Protein AF-A0A7V9RDU9-F1 (afdb_monomer_lite)

pLDDT: mean 76.84, std 18.27, range [33.88, 98.56]

Foldseek 3Di:
DAWKKAKDAPVQLVVCVVVQWHDDPCCVVVQWGWIAGPVPVLLVCVPPVAQPPRMKMFTFQCVPDPFDWDFDDDPRGTTIIGRDIGRSVRRPDMDTDWHWYDDDPCLQVLQCVVDVQFPGWQWTFTDDPNWRFAIATFGAGVVDFFKGWGFRDRPDDDDRTDTDIDGGPHFPADPVRHGPNSVNVVVVVVVVVVD

Structure (mmCIF, N/CA/C/O backbone):
data_AF-A0A7V9RDU9-F1
#
_entry.id   AF-A0A7V9RDU9-F1
#
loop_
_atom_site.group_PDB
_atom_site.id
_atom_site.type_symbol
_atom_site.label_atom_id
_atom_site.label_alt_id
_atom_site.label_comp_id
_atom_site.label_asym_id
_atom_site.label_entity_id
_atom_site.label_seq_id
_atom_site.pdbx_PDB_ins_code
_atom_site.Cartn_x
_atom_site.Cartn_y
_atom_site.Cartn_z
_atom_site.occupancy
_atom_site.B_iso_or_equiv
_atom_site.auth_seq_id
_atom_site.auth_comp_id
_atom_site.auth_asym_id
_atom_site.auth_atom_id
_atom_site.pdbx_PDB_model_num
ATOM 1 N N . MET A 1 1 ? -10.108 12.274 11.852 1.00 80.12 1 MET A N 1
ATOM 2 C CA . MET A 1 1 ? -8.756 11.661 11.831 1.00 80.12 1 MET A CA 1
ATOM 3 C C . MET A 1 1 ? -8.409 11.344 10.377 1.00 80.12 1 MET A C 1
ATOM 5 O O . MET A 1 1 ? -9.339 11.233 9.586 1.00 80.12 1 MET A O 1
ATOM 9 N N . LYS A 1 2 ? -7.131 11.296 9.973 1.00 94.06 2 LYS A N 1
ATOM 10 C CA . LYS A 1 2 ? -6.791 10.944 8.579 1.00 94.06 2 LYS A CA 1
ATOM 11 C C . LYS A 1 2 ? -7.124 9.461 8.313 1.00 94.06 2 LYS A C 1
ATOM 13 O O . LYS A 1 2 ? -6.986 8.673 9.248 1.00 94.06 2 LYS A O 1
ATOM 18 N N . PRO A 1 3 ? -7.552 9.076 7.095 1.00 97.25 3 PRO A N 1
ATOM 19 C CA . PRO A 1 3 ? -7.731 7.672 6.740 1.00 97.25 3 PRO A CA 1
ATOM 20 C C . PRO A 1 3 ? -6.434 6.870 6.857 1.00 97.25 3 PRO A C 1
ATOM 22 O O . PRO A 1 3 ? -5.348 7.413 6.650 1.00 97.25 3 PRO A O 1
ATOM 25 N N . LEU A 1 4 ? -6.579 5.580 7.140 1.00 98.31 4 LEU A N 1
ATOM 26 C CA . LEU A 1 4 ? -5.496 4.599 7.155 1.00 98.31 4 LEU A CA 1
ATOM 27 C C . LEU A 1 4 ? -5.692 3.579 6.035 1.00 98.31 4 LEU A C 1
ATOM 29 O O . LEU A 1 4 ? -6.763 3.503 5.432 1.00 98.31 4 LEU A O 1
ATOM 33 N N . PHE A 1 5 ? -4.659 2.796 5.758 1.00 98.25 5 PHE A N 1
ATOM 34 C CA . PHE A 1 5 ? -4.631 1.869 4.638 1.00 98.25 5 PHE A CA 1
ATOM 35 C C . PHE A 1 5 ? -4.208 0.477 5.076 1.00 98.25 5 PHE A C 1
ATOM 37 O O . PHE A 1 5 ? -3.344 0.329 5.934 1.00 98.25 5 PHE A O 1
ATOM 44 N N . HIS A 1 6 ? -4.798 -0.543 4.463 1.00 98.12 6 HIS A N 1
ATOM 45 C CA . HIS A 1 6 ? -4.363 -1.930 4.600 1.00 98.12 6 HIS A CA 1
ATOM 46 C C . HIS A 1 6 ? -4.346 -2.598 3.228 1.00 98.12 6 HIS A C 1
ATOM 48 O O . HIS A 1 6 ? -5.239 -2.359 2.416 1.00 98.12 6 HIS A O 1
ATOM 54 N N . ILE A 1 7 ? -3.347 -3.439 2.978 1.00 96.75 7 ILE A N 1
ATOM 55 C CA . ILE A 1 7 ? -3.223 -4.206 1.737 1.00 96.75 7 ILE A CA 1
ATOM 56 C C . ILE A 1 7 ? -3.511 -5.665 2.053 1.00 96.75 7 ILE A C 1
ATOM 58 O O . ILE A 1 7 ? -2.920 -6.240 2.965 1.00 96.75 7 ILE A O 1
ATOM 62 N N . THR A 1 8 ? -4.418 -6.268 1.294 1.00 96.88 8 THR A N 1
ATOM 63 C CA . THR A 1 8 ? -4.748 -7.689 1.421 1.00 96.88 8 THR A CA 1
ATOM 64 C C . THR A 1 8 ? -5.127 -8.278 0.070 1.00 96.88 8 THR A C 1
ATOM 66 O O . THR A 1 8 ? -5.226 -7.564 -0.923 1.00 96.88 8 THR A O 1
ATOM 69 N N . THR A 1 9 ? -5.344 -9.588 0.012 1.00 95.00 9 THR A N 1
ATOM 70 C CA . THR A 1 9 ? -5.868 -10.224 -1.201 1.00 95.00 9 THR A CA 1
ATOM 71 C C . THR A 1 9 ? -7.361 -9.950 -1.341 1.00 95.00 9 THR A C 1
ATOM 73 O O . THR A 1 9 ? -8.105 -9.921 -0.354 1.00 95.00 9 THR A O 1
ATOM 76 N N . ARG A 1 10 ? -7.839 -9.828 -2.581 1.00 94.38 10 ARG A N 1
ATOM 77 C CA . ARG A 1 10 ? -9.268 -9.683 -2.874 1.00 94.38 10 ARG A CA 1
ATOM 78 C C . ARG A 1 10 ? -10.089 -10.834 -2.302 1.00 94.38 10 ARG A C 1
ATOM 80 O O . ARG A 1 10 ? -11.192 -10.615 -1.808 1.00 94.38 10 ARG A O 1
ATOM 87 N N . ILE A 1 11 ? -9.545 -12.050 -2.334 1.00 94.56 11 ILE A N 1
ATOM 88 C CA . ILE A 1 11 ? -10.196 -13.235 -1.768 1.00 94.56 11 ILE A CA 1
ATOM 89 C C . ILE A 1 11 ? -10.377 -13.077 -0.255 1.00 94.56 11 ILE A C 1
ATOM 91 O O . ILE A 1 11 ? -11.495 -13.238 0.231 1.00 94.56 11 ILE A O 1
ATOM 95 N N . ALA A 1 12 ? -9.318 -12.724 0.481 1.00 95.88 12 ALA A N 1
ATOM 96 C CA . ALA A 1 12 ? -9.399 -12.550 1.931 1.00 95.88 12 ALA A CA 1
ATOM 97 C C . ALA A 1 12 ? -10.402 -11.452 2.318 1.00 95.88 12 ALA A C 1
ATOM 99 O O . ALA A 1 12 ? -11.231 -11.663 3.204 1.00 95.88 12 ALA A O 1
ATOM 100 N N . TRP A 1 13 ? -10.394 -10.325 1.599 1.00 97.25 13 TRP A N 1
ATOM 101 C CA . TRP A 1 13 ? -11.367 -9.254 1.811 1.00 97.25 13 TRP A CA 1
ATOM 102 C C . TRP A 1 13 ? -12.811 -9.698 1.531 1.00 97.25 13 TRP A C 1
ATOM 104 O O . TRP A 1 13 ? -13.713 -9.469 2.337 1.00 97.25 13 TRP A O 1
ATOM 114 N N . ASN A 1 14 ? -13.051 -10.389 0.418 1.00 95.75 14 ASN A N 1
ATOM 115 C CA . ASN A 1 14 ? -14.393 -10.857 0.074 1.00 95.75 14 ASN A CA 1
ATOM 116 C C . ASN A 1 14 ? -14.936 -11.851 1.115 1.00 95.75 14 ASN A C 1
ATOM 118 O O . ASN A 1 14 ? -16.119 -11.798 1.450 1.00 95.75 14 ASN A O 1
ATOM 122 N N . LEU A 1 15 ? -14.081 -12.725 1.656 1.00 95.06 15 LEU A N 1
ATOM 123 C CA . LEU A 1 15 ? -14.462 -13.670 2.709 1.00 95.06 15 LEU A CA 1
ATOM 124 C C . LEU A 1 15 ? -14.831 -12.963 4.023 1.00 95.06 15 LEU A C 1
ATOM 126 O O . LEU A 1 15 ? -15.759 -13.405 4.702 1.00 95.06 15 LEU A O 1
ATOM 130 N N . SER A 1 16 ? -14.180 -11.842 4.359 1.00 95.62 16 SER A N 1
ATOM 131 C CA . SER A 1 16 ? -14.516 -11.079 5.570 1.00 95.62 16 SER A CA 1
ATOM 132 C C . SER A 1 16 ? -15.884 -10.400 5.530 1.00 95.62 16 SER A C 1
ATOM 134 O O . SER A 1 16 ? -16.479 -10.178 6.584 1.00 95.62 16 SER A O 1
ATOM 136 N N . GLN A 1 17 ? -16.443 -10.139 4.342 1.00 94.62 1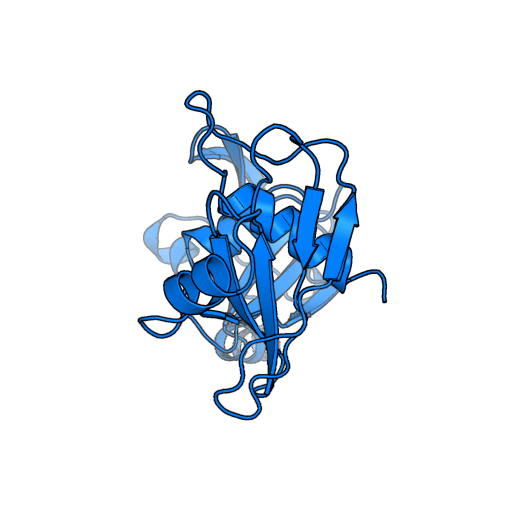7 GLN A N 1
ATOM 137 C CA . GLN A 1 17 ? -17.732 -9.446 4.206 1.00 94.62 17 GLN A CA 1
ATOM 138 C C . GLN A 1 17 ? -18.879 -10.185 4.908 1.00 94.62 17 GLN A C 1
ATOM 140 O O . GLN A 1 17 ? -19.746 -9.556 5.514 1.00 94.62 17 GLN A O 1
ATOM 145 N N . ALA A 1 18 ? -18.882 -11.520 4.861 1.00 92.38 18 ALA A N 1
ATOM 146 C CA . ALA A 1 18 ? -19.912 -12.324 5.518 1.00 92.38 18 ALA A CA 1
ATOM 147 C C . ALA A 1 18 ? -19.802 -12.270 7.052 1.00 92.38 18 ALA A C 1
ATOM 149 O O . ALA A 1 18 ? -20.821 -12.247 7.741 1.00 92.38 18 ALA A O 1
ATOM 150 N N . ALA A 1 19 ? -18.574 -12.217 7.576 1.00 93.38 19 ALA A N 1
ATOM 151 C CA . ALA A 1 19 ? -18.290 -12.138 9.007 1.00 93.38 19 ALA A CA 1
ATOM 152 C C . ALA A 1 19 ? -18.401 -10.711 9.572 1.00 93.38 19 ALA A C 1
ATOM 154 O O . ALA A 1 19 ? -18.438 -10.546 10.786 1.00 93.38 19 ALA A O 1
ATOM 155 N N . ARG A 1 20 ? -18.460 -9.691 8.701 1.00 96.50 20 ARG A N 1
ATOM 156 C CA . ARG A 1 20 ? -18.396 -8.252 9.028 1.00 96.50 20 ARG A CA 1
ATOM 157 C C . ARG A 1 20 ? -17.111 -7.805 9.731 1.00 96.50 20 ARG A C 1
ATOM 159 O O . ARG A 1 20 ? -17.001 -6.659 10.159 1.00 96.50 20 ARG A O 1
ATOM 166 N N . GLU A 1 21 ? -16.126 -8.687 9.791 1.00 95.94 21 GLU A N 1
ATOM 167 C CA . GLU A 1 21 ? -14.818 -8.448 10.377 1.00 95.94 21 GLU A CA 1
ATOM 168 C C . GLU A 1 21 ? -13.750 -9.079 9.490 1.00 95.94 21 GLU A C 1
ATOM 170 O O . GLU A 1 21 ? -13.840 -10.249 9.108 1.00 95.94 21 GLU A O 1
ATOM 175 N N . TYR A 1 22 ? -12.717 -8.303 9.187 1.00 98.12 22 TYR A N 1
ATOM 176 C CA . TYR A 1 22 ? -11.506 -8.769 8.539 1.00 98.12 22 TYR A CA 1
ATOM 177 C C . TYR A 1 22 ? -10.425 -9.068 9.580 1.00 98.12 22 TYR A C 1
ATOM 179 O O . TYR A 1 22 ? -10.162 -8.274 10.486 1.00 98.12 22 TYR A O 1
ATOM 187 N N . ARG A 1 23 ? -9.776 -10.224 9.427 1.00 97.38 23 ARG A N 1
ATOM 188 C CA . ARG A 1 23 ? -8.668 -10.679 10.271 1.00 97.38 23 ARG A CA 1
ATOM 189 C C . ARG A 1 23 ? -7.465 -10.969 9.387 1.00 97.38 23 ARG A C 1
ATOM 191 O O . ARG A 1 23 ? -7.485 -11.924 8.613 1.00 97.38 23 ARG A O 1
ATOM 198 N N . ALA A 1 24 ? -6.438 -10.127 9.485 1.00 96.50 24 ALA A N 1
ATOM 199 C CA . ALA A 1 24 ? -5.16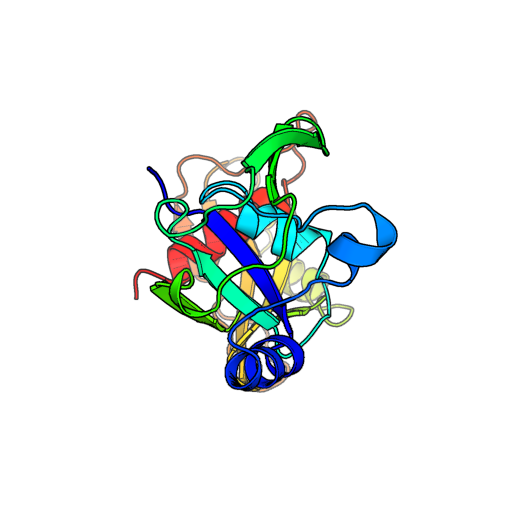6 -10.395 8.825 1.00 96.50 24 ALA A CA 1
ATOM 200 C C . ALA A 1 24 ? -4.424 -11.526 9.556 1.00 96.50 24 ALA A C 1
ATOM 202 O O . ALA A 1 24 ? -4.536 -11.606 10.780 1.00 96.50 24 ALA A O 1
ATOM 203 N N . PRO A 1 25 ? -3.593 -12.328 8.865 1.00 96.06 25 PRO A N 1
ATOM 204 C CA . PRO A 1 25 ? -2.743 -13.326 9.519 1.00 96.06 25 PRO A CA 1
ATOM 205 C C . PRO A 1 25 ? -1.870 -12.753 10.647 1.00 96.06 25 PRO A C 1
ATOM 207 O O . PRO A 1 25 ? -1.674 -13.415 11.662 1.00 96.06 25 PRO A O 1
ATOM 210 N N . SER A 1 26 ? -1.410 -11.500 10.508 1.00 96.56 26 SER A N 1
ATOM 211 C CA . SER A 1 26 ? -0.602 -10.819 11.528 1.00 96.56 26 SER A CA 1
ATOM 212 C C . SER A 1 26 ? -1.346 -10.606 12.849 1.00 96.56 26 SER A C 1
ATOM 214 O O . SER A 1 26 ? -0.718 -10.536 13.900 1.00 96.56 26 SER A O 1
ATOM 216 N N . LEU A 1 27 ? -2.684 -10.563 12.836 1.00 97.31 27 LEU A N 1
ATOM 217 C CA . LEU A 1 27 ? -3.458 -10.451 14.070 1.00 97.31 27 LEU A CA 1
ATOM 218 C C . LEU A 1 27 ? -3.259 -11.682 14.963 1.00 97.31 27 LEU A C 1
ATOM 220 O O . LEU A 1 27 ? -3.162 -11.536 16.177 1.00 97.31 27 LEU A O 1
ATOM 224 N N . ASP A 1 28 ? -3.152 -12.870 14.365 1.00 95.56 28 ASP A N 1
ATOM 225 C CA . ASP A 1 28 ? -2.935 -14.115 15.104 1.00 95.56 28 ASP A CA 1
ATOM 226 C C . ASP A 1 28 ? -1.447 -14.347 15.414 1.00 95.56 28 ASP A C 1
ATOM 228 O O . ASP A 1 28 ? -1.119 -14.869 16.479 1.00 95.56 28 ASP A O 1
ATOM 232 N N . SER A 1 29 ? -0.534 -13.971 14.507 1.00 97.56 29 SER A N 1
ATOM 233 C CA . SER A 1 29 ? 0.906 -14.221 14.688 1.00 97.56 29 SER A CA 1
ATOM 234 C C . SER A 1 29 ? 1.643 -13.155 15.499 1.00 97.56 29 SER A C 1
ATOM 236 O O . SER A 1 29 ? 2.617 -13.479 16.175 1.00 97.56 29 SER A O 1
ATOM 238 N N . GLU A 1 30 ? 1.211 -11.897 15.425 1.00 97.38 30 GLU A N 1
ATOM 239 C CA . GLU A 1 30 ? 1.895 -10.733 16.015 1.00 97.38 30 GLU A CA 1
ATOM 240 C C . GLU A 1 30 ? 1.002 -9.965 17.001 1.00 97.38 30 GLU A C 1
ATOM 242 O O . GLU A 1 30 ? 1.503 -9.215 17.836 1.00 97.38 30 GLU A O 1
ATOM 247 N N . GLY A 1 31 ? -0.316 -10.184 16.954 1.00 97.81 31 GLY A N 1
ATOM 248 C CA . GLY A 1 31 ? -1.288 -9.541 17.841 1.00 97.81 31 GLY A CA 1
ATOM 249 C C . GLY A 1 31 ? -1.911 -8.261 17.281 1.00 97.81 31 GLY A C 1
ATOM 250 O O . GLY A 1 31 ? -2.737 -7.651 17.961 1.00 97.81 31 GLY A O 1
ATOM 251 N N . PHE A 1 32 ? -1.560 -7.855 16.056 1.00 98.19 32 PHE A N 1
ATOM 252 C CA . PHE A 1 32 ? -2.095 -6.652 15.415 1.00 98.19 32 PHE A CA 1
ATOM 253 C C . PHE A 1 32 ? -2.151 -6.756 13.883 1.00 98.19 32 PHE A C 1
ATOM 255 O O . PHE A 1 32 ? -1.457 -7.548 13.243 1.00 98.19 32 PHE A O 1
ATOM 262 N N . ILE A 1 33 ? -2.994 -5.930 13.265 1.00 98.31 33 ILE A N 1
ATOM 263 C CA . ILE A 1 33 ? -3.049 -5.730 11.815 1.00 98.31 33 ILE A CA 1
ATOM 264 C C . ILE A 1 33 ? -2.156 -4.542 11.453 1.00 98.31 33 ILE A C 1
ATOM 266 O O . ILE A 1 33 ? -2.351 -3.439 11.966 1.00 98.31 33 ILE A O 1
ATOM 270 N N . HIS A 1 34 ? -1.212 -4.759 10.537 1.00 98.00 34 HIS A N 1
ATOM 271 C CA . HIS A 1 34 ? -0.400 -3.685 9.969 1.00 98.00 34 HIS A CA 1
ATOM 272 C C . HIS A 1 34 ? -1.265 -2.748 9.128 1.00 98.00 34 HIS A C 1
ATOM 274 O O . HIS A 1 34 ? -1.877 -3.177 8.144 1.00 98.00 34 HIS A O 1
ATOM 280 N N . LEU A 1 35 ? -1.292 -1.474 9.495 1.00 98.00 35 LEU A N 1
ATOM 281 C CA . LEU A 1 35 ? -1.864 -0.408 8.691 1.00 98.00 35 LEU A CA 1
ATOM 282 C C . LEU A 1 35 ? -0.740 0.494 8.167 1.00 98.00 35 LEU A C 1
ATOM 284 O O . LEU A 1 35 ? 0.421 0.401 8.558 1.00 98.00 35 LEU A O 1
ATOM 288 N N . SER A 1 36 ? -1.099 1.388 7.261 1.00 97.06 36 SER A N 1
ATOM 289 C CA . SER A 1 36 ? -0.208 2.397 6.700 1.00 97.06 36 SER A CA 1
ATOM 290 C C . SER A 1 36 ? -0.934 3.736 6.633 1.00 97.06 36 SER A C 1
ATOM 292 O O . SER A 1 36 ? -2.158 3.780 6.487 1.00 97.06 36 SER A O 1
ATOM 294 N N . THR A 1 37 ? -0.204 4.843 6.715 1.00 95.75 37 THR A N 1
ATOM 295 C CA . THR A 1 37 ? -0.738 6.158 6.338 1.00 95.75 37 THR A CA 1
ATOM 296 C C . THR A 1 37 ? -0.825 6.310 4.813 1.00 95.75 37 THR A C 1
ATOM 298 O O . THR A 1 37 ? -0.418 5.426 4.051 1.00 95.75 37 THR A O 1
ATOM 301 N N . GLU A 1 38 ? -1.367 7.443 4.352 1.00 89.00 38 GLU A N 1
ATOM 302 C CA . GLU A 1 38 ? -1.416 7.804 2.925 1.00 89.00 38 GLU A CA 1
ATOM 303 C C . GLU A 1 38 ? -0.018 7.820 2.292 1.00 89.00 38 GLU A C 1
ATOM 305 O O . GLU A 1 38 ? 0.169 7.375 1.162 1.00 89.00 38 GLU A O 1
ATOM 310 N N . GLU A 1 39 ? 0.964 8.312 3.040 1.00 84.62 39 GLU A N 1
ATOM 311 C CA . GLU A 1 39 ? 2.349 8.453 2.608 1.00 84.62 39 GLU A CA 1
ATOM 312 C C . GLU A 1 39 ? 3.092 7.101 2.600 1.00 84.62 39 GLU A C 1
ATOM 314 O O . GLU A 1 39 ? 4.042 6.921 1.844 1.00 84.62 39 GLU A O 1
ATOM 319 N N . GLN A 1 40 ? 2.620 6.125 3.384 1.00 90.38 40 GLN A N 1
ATOM 320 C CA . GLN A 1 40 ? 3.309 4.854 3.628 1.00 90.38 40 GLN A CA 1
ATOM 321 C C . GLN A 1 40 ? 2.835 3.693 2.751 1.00 90.38 40 GLN A C 1
ATOM 323 O O . GLN A 1 40 ? 3.646 2.860 2.348 1.00 90.38 40 GLN A O 1
ATOM 328 N N . TRP A 1 41 ? 1.533 3.591 2.450 1.00 90.19 41 TRP A N 1
ATOM 329 C CA . TRP A 1 41 ? 0.981 2.348 1.882 1.00 90.19 41 TRP A CA 1
ATOM 330 C C . TRP A 1 41 ? 1.612 1.970 0.533 1.00 90.19 41 TRP A C 1
ATOM 332 O O . TRP A 1 41 ? 1.741 0.784 0.232 1.00 90.19 41 TRP A O 1
ATOM 342 N N . ARG A 1 42 ? 2.050 2.963 -0.257 1.00 82.25 42 ARG A N 1
ATOM 343 C CA . ARG A 1 42 ? 2.755 2.758 -1.536 1.00 82.25 42 ARG A CA 1
ATOM 344 C C . ARG A 1 42 ? 4.098 2.066 -1.319 1.00 82.25 42 ARG A C 1
ATOM 346 O O . ARG A 1 42 ? 4.412 1.080 -1.981 1.00 82.25 42 ARG A O 1
ATOM 353 N N . HIS A 1 43 ? 4.855 2.537 -0.330 1.00 82.06 43 HIS A N 1
ATOM 354 C CA . HIS A 1 43 ? 6.119 1.931 0.072 1.00 82.06 43 HIS A CA 1
ATOM 355 C C . HIS A 1 43 ? 5.911 0.489 0.557 1.00 82.06 43 HIS A C 1
ATOM 357 O O . HIS A 1 43 ? 6.647 -0.420 0.167 1.00 82.06 43 HIS A O 1
ATOM 363 N N . THR A 1 44 ? 4.857 0.256 1.346 1.00 88.75 44 THR A N 1
ATOM 364 C CA . THR A 1 44 ? 4.480 -1.081 1.819 1.00 88.75 44 THR A CA 1
ATOM 365 C C . THR A 1 44 ? 4.105 -2.018 0.669 1.00 88.75 44 THR A C 1
ATOM 367 O O . THR A 1 44 ? 4.598 -3.148 0.641 1.00 88.75 44 THR A O 1
ATOM 370 N N . LEU A 1 45 ? 3.287 -1.561 -0.291 1.00 85.44 45 LEU A N 1
ATOM 371 C CA . LEU A 1 45 ? 2.920 -2.331 -1.486 1.00 85.44 45 LEU A CA 1
ATOM 372 C C . LEU A 1 45 ? 4.177 -2.788 -2.230 1.00 85.44 45 LEU A C 1
ATOM 374 O O . LEU A 1 45 ? 4.359 -3.978 -2.478 1.00 85.44 45 LEU A O 1
ATOM 378 N N . HIS A 1 46 ? 5.082 -1.851 -2.501 1.00 78.12 46 HIS A N 1
ATOM 379 C CA . HIS A 1 46 ? 6.310 -2.134 -3.227 1.00 78.12 46 HIS A CA 1
ATOM 380 C C . HIS A 1 46 ? 7.222 -3.133 -2.506 1.00 78.12 46 HIS A C 1
ATOM 382 O O . HIS A 1 46 ? 7.684 -4.104 -3.105 1.00 78.12 46 HIS A O 1
ATOM 388 N N . ARG A 1 47 ? 7.475 -2.919 -1.212 1.00 82.75 47 ARG A N 1
ATOM 389 C CA . ARG A 1 47 ? 8.441 -3.731 -0.462 1.00 82.75 47 ARG A CA 1
ATOM 390 C C . ARG A 1 47 ? 7.937 -5.114 -0.080 1.00 82.75 47 ARG A C 1
ATOM 392 O O . ARG A 1 47 ? 8.731 -6.048 -0.029 1.00 82.75 47 ARG A O 1
ATOM 399 N N . ARG A 1 48 ? 6.657 -5.239 0.274 1.00 86.44 48 ARG A N 1
ATOM 400 C CA . ARG A 1 48 ? 6.120 -6.465 0.891 1.00 86.44 48 ARG A CA 1
ATOM 401 C C . ARG A 1 48 ? 5.302 -7.316 -0.071 1.00 86.44 48 ARG A C 1
ATOM 403 O O . ARG A 1 48 ? 5.140 -8.505 0.180 1.00 86.44 48 ARG A O 1
ATOM 410 N N . PHE A 1 49 ? 4.808 -6.731 -1.160 1.00 85.50 49 PHE A N 1
ATOM 411 C CA . PHE A 1 49 ? 3.840 -7.376 -2.044 1.00 85.50 49 PHE A CA 1
ATOM 412 C C . PHE A 1 49 ? 4.295 -7.459 -3.511 1.00 85.50 49 PHE A C 1
ATOM 414 O O . PHE A 1 49 ? 3.486 -7.733 -4.400 1.00 85.50 49 PHE A O 1
ATOM 421 N N . ARG A 1 50 ? 5.596 -7.281 -3.782 1.00 82.50 50 ARG A N 1
ATOM 422 C CA . ARG A 1 50 ? 6.172 -7.465 -5.123 1.00 82.50 50 ARG A CA 1
ATOM 423 C C . ARG A 1 50 ? 5.828 -8.859 -5.672 1.00 82.50 50 ARG A C 1
ATOM 425 O O . ARG A 1 50 ? 5.992 -9.871 -4.994 1.00 82.50 50 ARG A O 1
ATOM 432 N N . GLY A 1 51 ? 5.328 -8.906 -6.904 1.00 80.94 51 GLY A N 1
ATOM 433 C CA . GLY A 1 51 ? 4.928 -10.126 -7.611 1.00 80.94 51 GLY A CA 1
ATOM 434 C C . GLY A 1 51 ? 3.560 -10.703 -7.223 1.00 80.94 51 GLY A C 1
ATOM 435 O O . GLY A 1 51 ? 3.055 -11.568 -7.950 1.00 80.94 51 GLY A O 1
ATOM 436 N N . VAL A 1 52 ? 2.933 -10.224 -6.143 1.00 85.88 52 VAL A N 1
ATOM 437 C CA . VAL A 1 52 ? 1.650 -10.736 -5.641 1.00 85.88 52 VAL A CA 1
ATOM 438 C C . VAL A 1 52 ? 0.491 -10.124 -6.431 1.00 85.88 52 VAL A C 1
ATOM 440 O O . VAL A 1 52 ? 0.373 -8.907 -6.538 1.00 85.88 52 VAL A O 1
ATOM 443 N N . ALA A 1 53 ? -0.357 -10.978 -7.004 1.00 84.81 53 ALA A N 1
ATOM 444 C CA . ALA A 1 53 ? -1.522 -10.578 -7.793 1.00 84.81 53 ALA A CA 1
ATOM 445 C C . ALA A 1 53 ? -2.791 -10.431 -6.934 1.00 84.81 53 ALA A C 1
ATOM 447 O O . ALA A 1 53 ? -2.824 -10.849 -5.775 1.00 84.81 53 ALA A O 1
ATOM 448 N N . ASP A 1 54 ? -3.846 -9.874 -7.537 1.00 86.88 54 ASP A N 1
ATOM 449 C CA . ASP A 1 54 ? -5.199 -9.772 -6.967 1.00 86.88 54 ASP A CA 1
ATOM 450 C C . ASP A 1 54 ? -5.242 -9.127 -5.576 1.00 86.88 54 ASP A C 1
ATOM 452 O O . ASP A 1 54 ? -5.979 -9.545 -4.673 1.00 86.88 54 ASP A O 1
ATOM 456 N N . LEU A 1 55 ? -4.420 -8.097 -5.400 1.00 91.25 55 LEU A N 1
ATOM 457 C CA . LEU A 1 55 ? -4.373 -7.304 -4.186 1.00 91.25 55 LEU A CA 1
ATOM 458 C C . LEU A 1 55 ? -5.403 -6.188 -4.217 1.00 91.25 55 LEU A C 1
ATOM 460 O O . LEU A 1 55 ? -5.767 -5.653 -5.261 1.00 91.25 55 LEU A O 1
ATOM 464 N N . VAL A 1 56 ? -5.835 -5.809 -3.025 1.00 93.44 56 VAL A N 1
ATOM 465 C CA . VAL A 1 56 ? -6.741 -4.697 -2.793 1.00 93.44 56 VAL A CA 1
ATOM 466 C C . VAL A 1 56 ? -6.164 -3.799 -1.726 1.00 93.44 56 VAL A C 1
ATOM 468 O O . VAL A 1 56 ? -5.542 -4.264 -0.768 1.00 93.44 56 VAL A O 1
ATOM 471 N N . ILE A 1 57 ? -6.411 -2.507 -1.879 1.00 95.12 57 ILE A N 1
ATOM 472 C CA . ILE A 1 57 ? -6.067 -1.504 -0.887 1.00 95.12 57 ILE A CA 1
ATOM 473 C C . ILE A 1 57 ? -7.367 -1.049 -0.232 1.00 95.12 57 ILE A C 1
ATOM 475 O O . ILE A 1 57 ? -8.255 -0.491 -0.883 1.00 95.12 57 ILE A O 1
ATOM 479 N N . LEU A 1 58 ? -7.470 -1.309 1.066 1.00 98.00 58 LEU A N 1
ATOM 480 C CA . LEU A 1 58 ? -8.573 -0.883 1.915 1.00 98.00 58 LEU A CA 1
ATOM 481 C C . LEU A 1 58 ? -8.257 0.521 2.422 1.00 98.00 58 LEU A C 1
ATOM 483 O O . LEU A 1 58 ? -7.256 0.701 3.111 1.00 98.00 58 LEU A O 1
ATOM 487 N N . ARG A 1 59 ? -9.104 1.505 2.119 1.00 98.19 59 ARG A N 1
ATOM 488 C CA . ARG A 1 59 ? -9.063 2.824 2.761 1.00 98.19 59 ARG A CA 1
ATOM 489 C C . ARG A 1 59 ? -10.014 2.814 3.948 1.00 98.19 59 ARG A C 1
ATOM 491 O O . ARG A 1 59 ? -11.213 2.587 3.785 1.00 98.19 59 ARG A O 1
ATOM 498 N N . ILE A 1 60 ? -9.476 3.075 5.126 1.00 98.56 60 ILE A N 1
ATOM 499 C CA . ILE A 1 60 ? -10.108 2.830 6.418 1.00 98.56 60 ILE A CA 1
ATOM 500 C C . ILE A 1 60 ? -10.358 4.162 7.125 1.00 98.56 60 ILE A C 1
ATOM 502 O O . ILE A 1 60 ? -9.464 5.004 7.208 1.00 98.56 60 ILE A O 1
ATOM 506 N N . ASP A 1 61 ? -11.568 4.346 7.645 1.00 98.31 61 ASP A N 1
ATOM 507 C CA . ASP A 1 61 ? -11.910 5.418 8.576 1.00 98.31 61 ASP A CA 1
ATOM 508 C C . ASP A 1 61 ? -11.624 4.949 10.013 1.00 98.31 61 ASP A C 1
ATOM 510 O O . ASP A 1 61 ? -12.401 4.164 10.564 1.00 98.31 61 ASP A O 1
ATOM 514 N N . PRO A 1 62 ? -10.532 5.412 10.649 1.00 97.56 62 PRO A N 1
ATOM 515 C CA . PRO A 1 62 ? -10.176 4.964 11.993 1.00 97.56 62 PRO A CA 1
ATOM 516 C C . PRO A 1 62 ? -11.186 5.412 13.056 1.00 97.56 62 PRO A C 1
ATOM 518 O O . PRO A 1 62 ? -11.169 4.888 14.161 1.00 97.56 62 PRO A O 1
ATOM 521 N N . GLN A 1 63 ? -12.092 6.350 12.749 1.00 97.50 63 GLN A N 1
ATOM 522 C CA . GLN A 1 63 ? -13.141 6.765 13.687 1.00 97.50 63 GLN A CA 1
ATOM 523 C C . GLN A 1 63 ? -14.271 5.735 13.817 1.00 97.50 63 GLN A C 1
ATOM 525 O O . GLN A 1 63 ? -15.136 5.896 14.674 1.00 97.50 63 GLN A O 1
ATOM 530 N N . ARG A 1 64 ? -14.277 4.700 12.970 1.00 97.44 64 ARG A N 1
ATOM 531 C CA . ARG A 1 64 ? -15.233 3.581 12.994 1.00 97.44 64 ARG A CA 1
ATOM 532 C C . ARG A 1 64 ? -14.644 2.318 13.622 1.00 97.44 64 ARG A C 1
ATOM 534 O O . ARG A 1 64 ? -15.190 1.234 13.452 1.00 97.44 64 ARG A O 1
ATOM 541 N N . ILE A 1 65 ? -13.498 2.446 14.282 1.00 97.31 65 ILE A N 1
ATOM 542 C CA . ILE A 1 65 ? -12.773 1.339 14.891 1.00 97.31 65 ILE A CA 1
ATOM 543 C C . ILE A 1 65 ? -12.754 1.555 16.398 1.00 97.31 65 ILE A C 1
ATOM 545 O O . ILE A 1 65 ? -12.216 2.550 16.877 1.00 97.31 65 ILE A O 1
ATOM 549 N N . ASP A 1 66 ? -13.316 0.598 17.133 1.00 95.50 66 ASP A N 1
ATOM 550 C CA . ASP A 1 66 ? -13.312 0.617 18.599 1.00 95.50 66 ASP A CA 1
ATOM 551 C C . ASP A 1 66 ? -12.010 0.049 19.190 1.00 95.50 66 ASP A C 1
ATOM 553 O O . ASP A 1 66 ? -11.642 0.360 20.322 1.00 95.50 66 ASP A O 1
ATOM 557 N N . ALA A 1 67 ? -11.316 -0.807 18.433 1.00 97.06 67 ALA A N 1
ATOM 558 C CA . ALA A 1 67 ? -10.044 -1.394 18.837 1.00 97.06 67 ALA A CA 1
ATOM 559 C C . ALA A 1 67 ? -8.899 -0.366 18.825 1.00 97.06 67 ALA A C 1
ATOM 561 O O . ALA A 1 67 ? -8.916 0.625 18.095 1.00 97.06 67 ALA A O 1
ATOM 562 N N . GLU A 1 68 ? -7.880 -0.618 19.646 1.00 97.81 68 GLU A N 1
ATOM 563 C CA . GLU A 1 68 ? -6.761 0.303 19.829 1.00 97.81 68 GLU A CA 1
ATOM 564 C C . GLU A 1 68 ? -5.883 0.379 18.568 1.00 97.81 68 GLU A C 1
ATOM 566 O O . GLU A 1 68 ? -5.506 -0.647 17.999 1.00 97.81 68 GLU A O 1
ATOM 571 N N . ILE A 1 69 ? -5.531 1.600 18.151 1.00 98.25 69 ILE A N 1
ATOM 572 C CA . ILE A 1 69 ? -4.559 1.856 17.083 1.00 98.25 69 ILE A CA 1
ATOM 573 C C . ILE A 1 69 ? -3.348 2.557 17.694 1.00 98.25 69 ILE A C 1
ATOM 575 O O . ILE A 1 69 ? -3.486 3.649 18.249 1.00 98.25 69 ILE A O 1
ATOM 579 N N . LYS A 1 70 ? -2.163 1.953 17.570 1.00 97.88 70 LYS A N 1
ATOM 580 C CA . LYS A 1 70 ? -0.894 2.536 18.037 1.00 97.88 70 LYS A CA 1
ATOM 581 C C . LYS A 1 70 ? 0.005 2.850 16.865 1.00 97.88 70 LYS A C 1
ATOM 583 O O . LYS A 1 70 ? 0.061 2.076 15.922 1.00 97.88 70 LYS A O 1
ATOM 588 N N . PHE A 1 71 ? 0.712 3.965 16.948 1.00 97.38 71 PHE A N 1
ATOM 589 C CA . PHE A 1 71 ? 1.819 4.255 16.049 1.00 97.38 71 PHE A CA 1
ATOM 590 C C . PHE A 1 71 ? 3.091 3.732 16.705 1.00 97.38 71 PHE A C 1
ATOM 592 O O . PHE A 1 71 ? 3.390 4.109 17.837 1.00 97.38 71 PHE A O 1
ATOM 599 N N . GLU A 1 72 ? 3.775 2.810 16.036 1.00 96.94 72 GLU A N 1
ATOM 600 C CA . GLU A 1 72 ? 4.948 2.129 16.582 1.00 96.94 72 GLU A CA 1
ATOM 601 C C . GLU A 1 72 ? 6.084 2.075 15.553 1.00 96.94 72 GLU A C 1
ATOM 603 O O . GLU A 1 72 ? 5.816 2.027 14.349 1.00 96.94 72 GLU A O 1
ATOM 608 N N . PRO A 1 73 ? 7.358 2.077 15.990 1.00 94.12 73 PRO A N 1
ATOM 609 C CA . PRO A 1 73 ? 8.491 2.072 15.073 1.00 94.12 73 PRO A CA 1
ATOM 610 C C . PRO A 1 73 ? 8.570 0.796 14.221 1.00 94.12 73 PRO A C 1
ATOM 612 O O . PRO A 1 73 ? 8.686 -0.307 14.758 1.00 94.12 73 PRO A O 1
ATOM 615 N N . ALA A 1 74 ? 8.601 0.951 12.898 1.00 86.56 74 ALA A N 1
ATOM 616 C CA . ALA A 1 74 ? 8.871 -0.102 11.922 1.00 86.56 74 ALA A CA 1
ATOM 617 C C . ALA A 1 74 ? 9.547 0.491 10.673 1.00 86.56 74 ALA A C 1
ATOM 619 O O . ALA A 1 74 ? 9.219 1.591 10.243 1.00 86.56 74 ALA A O 1
ATOM 620 N N . ASP A 1 75 ? 10.526 -0.218 10.102 1.00 78.38 75 ASP A N 1
ATOM 621 C CA . ASP A 1 75 ? 11.247 0.189 8.880 1.00 78.38 75 ASP A CA 1
ATOM 622 C C . ASP A 1 75 ? 11.850 1.621 8.907 1.00 78.38 75 ASP A C 1
ATOM 624 O O . ASP A 1 75 ? 12.123 2.205 7.863 1.00 78.38 75 ASP A O 1
ATOM 628 N N . GLY A 1 76 ? 12.136 2.162 10.101 1.00 82.31 76 GLY A N 1
ATOM 629 C CA . GLY A 1 76 ? 12.717 3.501 10.289 1.00 82.31 76 GLY A CA 1
ATOM 630 C C . GLY A 1 76 ? 11.697 4.637 10.438 1.00 82.31 76 GLY A C 1
ATOM 631 O O . GLY A 1 76 ? 12.102 5.790 10.577 1.00 82.31 76 GLY A O 1
ATOM 632 N N . GLU A 1 77 ? 10.402 4.319 10.461 1.00 90.06 77 GLU A N 1
ATOM 633 C CA . GLU A 1 77 ? 9.282 5.260 10.596 1.00 90.06 77 GLU A CA 1
ATOM 634 C C . GLU A 1 77 ? 8.277 4.763 11.652 1.00 90.06 77 GLU A C 1
ATOM 636 O O . GLU A 1 77 ? 8.437 3.671 12.192 1.00 90.06 77 GLU A O 1
ATOM 641 N N . GLU A 1 78 ? 7.224 5.530 11.952 1.00 95.44 78 GLU A N 1
ATOM 642 C CA . GLU A 1 78 ? 6.115 5.056 12.794 1.00 95.44 78 GLU A CA 1
ATOM 643 C C . GLU A 1 78 ? 4.949 4.551 11.938 1.00 95.44 78 GLU A C 1
ATOM 645 O O . GLU A 1 78 ? 4.344 5.319 11.186 1.00 95.44 78 GLU A O 1
ATOM 650 N N . PHE A 1 79 ? 4.597 3.275 12.083 1.00 96.81 79 PHE A N 1
ATOM 651 C CA . PHE A 1 79 ? 3.473 2.655 11.385 1.00 96.81 79 PHE A CA 1
ATOM 652 C C . PHE A 1 79 ? 2.277 2.462 12.324 1.00 96.81 79 PHE A C 1
ATOM 654 O O . PHE A 1 79 ? 2.459 2.119 13.494 1.00 96.81 79 PHE A O 1
ATOM 661 N N . PRO A 1 80 ? 1.040 2.669 11.837 1.00 98.06 80 PRO A N 1
ATOM 662 C CA . PRO A 1 80 ? -0.151 2.367 12.609 1.00 98.06 80 PRO A CA 1
ATOM 663 C C . PRO A 1 80 ? -0.395 0.852 12.684 1.00 98.06 80 PRO A C 1
ATOM 665 O O . PRO A 1 80 ? -0.469 0.162 11.670 1.00 98.06 80 PRO A O 1
ATOM 668 N N . HIS A 1 81 ? -0.606 0.341 13.890 1.00 98.44 81 HIS A N 1
ATOM 669 C CA . HIS A 1 81 ? -0.961 -1.042 14.183 1.00 98.44 81 HIS A CA 1
ATOM 670 C C . HIS A 1 81 ? -2.327 -1.099 14.855 1.00 98.44 81 HIS A C 1
ATOM 672 O O . HIS A 1 81 ? -2.556 -0.441 15.871 1.00 98.44 81 HIS A O 1
ATOM 678 N N . LEU A 1 82 ? -3.234 -1.891 14.288 1.00 98.56 82 LEU A N 1
ATOM 679 C CA . LEU A 1 82 ? -4.573 -2.120 14.823 1.00 98.56 82 LEU A CA 1
ATOM 680 C C . LEU A 1 82 ? -4.590 -3.381 15.693 1.00 98.56 82 LEU A C 1
ATOM 682 O O . LEU A 1 82 ? -4.465 -4.494 15.185 1.00 98.56 82 LEU A O 1
ATOM 686 N N . TYR A 1 83 ? -4.811 -3.215 16.992 1.00 98.31 83 TYR A N 1
ATOM 687 C CA . TYR A 1 83 ? -4.850 -4.287 17.988 1.00 98.31 83 TYR A CA 1
ATOM 688 C C . TYR A 1 83 ? -6.247 -4.919 18.084 1.00 98.31 83 TYR A C 1
ATOM 690 O O . TYR A 1 83 ? -6.903 -4.907 19.127 1.00 98.31 83 TYR A O 1
ATOM 698 N N . GLY A 1 84 ? -6.733 -5.446 16.961 1.00 97.81 84 GLY A N 1
ATOM 699 C CA . GLY A 1 84 ? -8.043 -6.083 16.857 1.00 97.81 84 GLY A CA 1
ATOM 700 C C . GLY A 1 84 ? -8.432 -6.425 15.417 1.00 97.81 84 GLY A C 1
ATOM 701 O O . GLY A 1 84 ? -7.695 -6.106 14.481 1.00 97.81 84 GLY A O 1
ATOM 702 N N . PRO A 1 85 ? -9.583 -7.092 15.212 1.00 97.69 85 PRO A N 1
ATOM 703 C CA . PRO A 1 85 ? -10.145 -7.260 13.877 1.00 97.69 85 PRO A CA 1
ATOM 704 C C . PRO A 1 85 ? -10.532 -5.901 13.279 1.00 97.69 85 PRO A C 1
ATOM 706 O O . PRO A 1 85 ? -10.893 -4.973 14.000 1.00 97.69 85 PRO A O 1
ATOM 709 N N . LEU A 1 86 ? -10.493 -5.796 11.951 1.00 98.31 86 LEU A N 1
ATOM 710 C CA . LEU A 1 86 ? -10.954 -4.620 11.216 1.00 98.31 86 LEU A CA 1
ATOM 711 C C . LEU A 1 86 ? -12.451 -4.767 10.892 1.00 98.31 86 LEU A C 1
ATOM 713 O O . LEU A 1 86 ? -12.798 -5.659 10.111 1.00 98.31 86 LEU A O 1
ATOM 717 N N . PRO A 1 87 ? -13.343 -3.907 11.416 1.00 98.25 87 PRO A N 1
ATOM 718 C CA . PRO A 1 87 ? -14.746 -3.896 11.011 1.00 98.25 87 PRO A CA 1
ATOM 719 C C . PRO A 1 87 ? -14.876 -3.587 9.517 1.00 98.25 87 PRO A C 1
ATOM 721 O O . PRO A 1 87 ? -14.256 -2.652 9.006 1.00 98.25 87 PRO A O 1
ATOM 724 N N . THR A 1 88 ? -15.684 -4.355 8.784 1.00 97.94 88 THR A N 1
ATOM 725 C CA . THR A 1 88 ? -15.794 -4.162 7.325 1.00 97.94 88 THR A CA 1
ATOM 726 C C . THR A 1 88 ? -16.434 -2.823 6.945 1.00 97.94 88 THR A C 1
ATOM 728 O O . THR A 1 88 ? -16.176 -2.304 5.865 1.00 97.94 88 THR A O 1
ATOM 731 N N . ASP A 1 89 ? -17.247 -2.237 7.827 1.00 97.81 89 ASP A N 1
ATOM 732 C CA . ASP A 1 89 ? -17.882 -0.924 7.652 1.00 97.81 89 ASP A CA 1
ATOM 733 C C . ASP A 1 89 ? -16.957 0.261 7.993 1.00 97.81 89 ASP A C 1
ATOM 735 O O . ASP A 1 89 ? -17.265 1.410 7.642 1.00 97.81 89 ASP A O 1
ATOM 739 N N . ALA A 1 90 ? -15.800 -0.008 8.609 1.00 98.19 90 ALA A N 1
ATOM 740 C CA . ALA A 1 90 ? -14.707 0.949 8.727 1.00 98.19 90 ALA A CA 1
ATOM 741 C C . ALA A 1 90 ? -13.992 1.176 7.385 1.00 98.19 90 ALA A C 1
ATOM 743 O O . ALA A 1 90 ? -13.354 2.212 7.195 1.00 98.19 90 ALA A O 1
ATOM 744 N N . VAL A 1 91 ? -14.120 0.253 6.425 1.00 98.12 91 VAL A N 1
ATOM 745 C CA . VAL A 1 91 ? -13.564 0.410 5.076 1.00 98.12 91 VAL A CA 1
ATOM 746 C C . VAL A 1 91 ? -14.485 1.298 4.239 1.00 98.12 91 VAL A C 1
ATOM 748 O O . VAL A 1 91 ? -15.577 0.906 3.834 1.00 98.12 91 VAL A O 1
ATOM 751 N N . ILE A 1 92 ? -14.031 2.521 3.971 1.00 97.69 92 ILE A N 1
ATOM 752 C CA . ILE A 1 92 ? -14.795 3.564 3.271 1.00 97.69 92 ILE A CA 1
ATOM 753 C C . ILE A 1 92 ? -14.527 3.608 1.766 1.00 97.69 92 ILE A C 1
ATOM 755 O O . ILE A 1 92 ? -15.293 4.214 1.019 1.00 97.69 92 ILE A O 1
ATOM 759 N N . ASN A 1 93 ? -13.439 2.992 1.306 1.00 96.69 93 ASN A N 1
ATOM 760 C CA . ASN A 1 93 ? -13.165 2.813 -0.111 1.00 96.69 93 ASN A CA 1
ATOM 761 C C . ASN A 1 93 ? -12.286 1.578 -0.331 1.00 96.69 93 ASN A C 1
ATOM 763 O O . ASN A 1 93 ? -11.448 1.233 0.501 1.00 96.69 93 ASN A O 1
ATOM 767 N N . LEU A 1 94 ? -12.504 0.930 -1.467 1.00 93.38 94 LEU A N 1
ATOM 768 C CA . LEU A 1 94 ? -11.772 -0.235 -1.921 1.00 93.38 94 LEU A CA 1
ATOM 769 C C . LEU A 1 94 ? -11.253 0.071 -3.320 1.00 93.38 94 LEU A C 1
ATOM 771 O O . LEU A 1 94 ? -12.037 0.474 -4.179 1.00 93.38 94 LEU A O 1
ATOM 775 N N . ARG A 1 95 ? -9.966 -0.164 -3.548 1.00 88.31 95 ARG A N 1
ATOM 776 C CA . ARG A 1 95 ? -9.369 -0.122 -4.885 1.00 88.31 95 ARG A CA 1
ATOM 777 C C . ARG A 1 95 ? -8.526 -1.360 -5.113 1.00 88.31 95 ARG A C 1
ATOM 779 O O . ARG A 1 95 ? -8.001 -1.931 -4.156 1.00 88.31 95 ARG A O 1
ATOM 786 N N . ASP A 1 96 ? -8.402 -1.759 -6.364 1.00 84.06 96 ASP A N 1
ATOM 787 C CA . ASP A 1 96 ? -7.441 -2.785 -6.735 1.00 84.06 96 ASP A CA 1
ATOM 788 C C . ASP A 1 96 ? -6.029 -2.207 -6.641 1.00 84.06 96 ASP A C 1
ATOM 790 O O . ASP A 1 96 ? -5.801 -1.023 -6.910 1.00 84.06 96 ASP A O 1
ATOM 794 N N . ALA A 1 97 ? -5.105 -3.017 -6.129 1.00 82.19 97 ALA A N 1
ATOM 795 C CA . ALA A 1 97 ? -3.709 -2.634 -6.060 1.00 82.19 97 ALA A CA 1
ATOM 796 C C . ALA A 1 97 ? -3.038 -3.015 -7.384 1.00 82.19 97 ALA A C 1
ATOM 798 O O . ALA A 1 97 ? -3.249 -4.135 -7.864 1.00 82.19 97 ALA A O 1
ATOM 799 N N . PRO A 1 98 ? -2.203 -2.132 -7.949 1.00 74.38 98 PRO A N 1
ATOM 800 C CA . PRO A 1 98 ? -1.397 -2.491 -9.099 1.00 74.38 98 PRO A CA 1
ATOM 801 C C . PRO A 1 98 ? -0.491 -3.667 -8.742 1.00 74.38 98 PRO A C 1
ATOM 803 O O . PRO A 1 98 ? 0.123 -3.703 -7.669 1.00 74.38 98 PRO A O 1
ATOM 806 N N . ARG A 1 99 ? -0.386 -4.641 -9.648 1.00 75.88 99 ARG A N 1
ATOM 807 C CA . ARG A 1 99 ? 0.598 -5.708 -9.481 1.00 75.88 99 ARG A CA 1
ATOM 808 C C . ARG A 1 99 ? 1.952 -5.199 -9.945 1.00 75.88 99 ARG A C 1
ATOM 810 O O . ARG A 1 99 ? 2.133 -4.931 -11.127 1.00 75.88 99 ARG A O 1
ATOM 817 N N . ILE A 1 100 ? 2.897 -5.136 -9.017 1.00 73.38 100 ILE A N 1
ATOM 818 C CA . ILE A 1 100 ? 4.285 -4.769 -9.296 1.00 73.38 100 ILE A CA 1
ATOM 819 C C . ILE A 1 100 ? 5.024 -6.036 -9.724 1.00 73.38 100 ILE A C 1
ATOM 821 O O . ILE A 1 100 ? 5.219 -6.939 -8.905 1.00 73.38 100 ILE A O 1
ATOM 825 N N . ILE A 1 101 ? 5.419 -6.123 -10.994 1.00 70.12 101 ILE A N 1
ATOM 826 C CA . ILE A 1 101 ? 6.218 -7.240 -11.520 1.00 70.12 101 ILE A CA 1
ATOM 827 C C . ILE A 1 101 ? 7.604 -6.777 -11.966 1.00 70.12 101 ILE A C 1
ATOM 829 O O . ILE A 1 101 ? 7.775 -5.664 -12.471 1.00 70.12 101 ILE A O 1
ATOM 833 N N . GLU A 1 102 ? 8.585 -7.665 -11.795 1.00 68.38 102 GLU A N 1
ATOM 834 C CA . GLU A 1 102 ? 9.919 -7.473 -12.359 1.00 68.38 102 GLU A CA 1
ATOM 835 C C . GLU A 1 102 ? 9.852 -7.453 -13.885 1.00 68.38 102 GLU A C 1
ATOM 837 O O . GLU A 1 102 ? 9.038 -8.141 -14.514 1.00 68.38 102 GLU A O 1
ATOM 842 N N . LEU A 1 103 ? 10.735 -6.662 -14.487 1.00 64.88 103 LEU A N 1
ATOM 843 C CA . LEU A 1 103 ? 10.887 -6.667 -15.928 1.00 64.88 103 LEU A CA 1
ATOM 844 C C . LEU A 1 103 ? 11.347 -8.028 -16.441 1.00 64.88 103 LEU A C 1
ATOM 846 O O . LEU A 1 103 ? 12.150 -8.724 -15.820 1.00 64.88 103 LEU A O 1
ATOM 850 N N . ALA A 1 104 ? 10.915 -8.354 -17.659 1.00 66.19 104 ALA A N 1
ATOM 851 C CA . ALA A 1 104 ? 11.538 -9.439 -18.395 1.00 66.19 104 ALA A CA 1
ATOM 852 C C . ALA A 1 104 ? 13.039 -9.136 -18.619 1.00 66.19 104 ALA A C 1
ATOM 854 O O . ALA A 1 104 ? 13.398 -7.983 -18.889 1.00 66.19 104 ALA A O 1
ATOM 855 N N . PRO A 1 105 ? 13.916 -10.155 -18.576 1.00 66.81 105 PRO A N 1
ATOM 856 C CA . PRO A 1 105 ? 15.338 -9.977 -18.853 1.00 66.81 105 PRO A CA 1
ATOM 857 C C . PRO A 1 105 ? 15.594 -9.242 -20.178 1.00 66.81 105 PRO A C 1
ATOM 859 O O . PRO A 1 105 ? 14.916 -9.478 -21.187 1.00 66.81 105 PRO A O 1
ATOM 862 N N . GLY A 1 106 ? 16.577 -8.341 -20.196 1.00 67.88 106 GLY A N 1
ATOM 863 C CA . GLY A 1 106 ? 16.939 -7.582 -21.391 1.00 67.88 106 GLY A CA 1
ATOM 864 C C . GLY A 1 106 ? 16.073 -6.347 -21.656 1.00 67.88 106 GLY A C 1
ATOM 865 O O . GLY A 1 106 ? 16.349 -5.633 -22.617 1.00 67.88 106 GLY A O 1
ATOM 866 N N . VAL A 1 107 ? 14.980 -6.114 -20.912 1.00 69.75 107 VAL A N 1
ATOM 867 C CA . VAL A 1 107 ? 14.120 -4.934 -21.128 1.00 69.75 107 VAL A CA 1
ATOM 868 C C . VAL A 1 107 ? 14.865 -3.655 -20.757 1.00 69.75 107 VAL A C 1
ATOM 870 O O . VAL A 1 107 ? 14.925 -2.752 -21.587 1.00 69.75 107 VAL A O 1
ATOM 873 N N . ALA A 1 108 ? 15.475 -3.599 -19.569 1.00 69.62 108 ALA A N 1
ATOM 874 C CA . ALA A 1 108 ? 16.231 -2.431 -19.115 1.00 69.62 108 ALA A CA 1
ATOM 875 C C . ALA A 1 108 ? 17.376 -2.095 -20.085 1.00 69.62 108 ALA A C 1
ATOM 877 O O . ALA A 1 108 ? 17.541 -0.946 -20.480 1.00 69.62 108 ALA A O 1
ATOM 878 N N . GLU A 1 109 ? 18.096 -3.110 -20.562 1.00 73.06 109 GLU A N 1
ATOM 879 C CA . GLU A 1 109 ? 19.187 -2.968 -21.524 1.00 73.06 109 GLU A CA 1
ATOM 880 C C . GLU A 1 109 ? 18.699 -2.451 -22.878 1.00 73.06 109 GLU A C 1
ATOM 882 O O . GLU A 1 109 ? 19.345 -1.595 -23.478 1.00 73.06 109 GLU A O 1
ATOM 887 N N . ARG A 1 110 ? 17.547 -2.935 -23.364 1.00 70.31 110 ARG A N 1
ATOM 888 C CA . ARG A 1 110 ? 16.946 -2.422 -24.604 1.00 70.31 110 ARG A CA 1
ATOM 889 C C . ARG A 1 110 ? 16.503 -0.971 -24.468 1.00 70.31 110 ARG A C 1
ATOM 891 O O . ARG A 1 110 ? 16.620 -0.237 -25.441 1.00 70.31 110 ARG A O 1
ATOM 898 N N . ILE A 1 111 ? 16.016 -0.568 -23.295 1.00 68.00 111 ILE A N 1
ATOM 899 C CA . ILE A 1 111 ? 15.622 0.818 -23.045 1.00 68.00 111 ILE A CA 1
ATOM 900 C C . ILE A 1 111 ? 16.852 1.723 -22.965 1.00 68.00 111 ILE A C 1
ATOM 902 O O . ILE A 1 111 ? 16.896 2.729 -23.662 1.00 68.00 111 ILE A O 1
ATOM 906 N N . MET A 1 112 ? 17.886 1.335 -22.213 1.00 70.50 112 MET A N 1
ATOM 907 C CA . MET A 1 112 ? 19.147 2.088 -22.182 1.00 70.50 112 MET A CA 1
ATOM 908 C C . MET A 1 112 ? 19.807 2.184 -23.564 1.00 70.50 112 MET A C 1
ATOM 910 O O . MET A 1 112 ? 20.450 3.178 -23.874 1.00 70.50 112 MET A O 1
ATOM 914 N N . ALA A 1 113 ? 19.642 1.173 -24.422 1.00 72.81 113 ALA A N 1
ATOM 915 C CA . ALA A 1 113 ? 20.143 1.206 -25.795 1.00 72.81 113 ALA A CA 1
ATOM 916 C C . ALA A 1 113 ? 19.290 2.058 -26.754 1.00 72.81 113 ALA A C 1
ATOM 918 O O . ALA A 1 113 ? 19.748 2.355 -27.858 1.00 72.81 113 ALA A O 1
ATOM 919 N N . ALA A 1 114 ? 18.057 2.410 -26.378 1.00 66.44 114 ALA A N 1
ATOM 920 C CA . ALA A 1 114 ? 17.151 3.190 -27.217 1.00 66.44 114 ALA A CA 1
ATOM 921 C C . ALA A 1 114 ? 17.488 4.688 -27.209 1.00 66.44 114 ALA A C 1
ATOM 923 O O . ALA A 1 114 ? 17.256 5.362 -28.212 1.00 66.44 114 ALA A O 1
ATOM 924 N N . ASP A 1 115 ? 18.047 5.191 -26.105 1.00 67.12 115 ASP A N 1
ATOM 925 C CA . ASP A 1 115 ? 18.445 6.588 -25.944 1.00 67.12 115 ASP A CA 1
ATOM 926 C C . ASP A 1 115 ? 19.711 6.675 -25.075 1.00 67.12 115 ASP A C 1
ATOM 928 O O . ASP A 1 115 ? 19.702 6.318 -23.896 1.00 67.12 115 ASP A O 1
ATOM 932 N N . ASP A 1 116 ? 20.810 7.163 -25.658 1.00 71.44 116 ASP A N 1
ATOM 933 C CA . ASP A 1 116 ? 22.100 7.327 -24.973 1.00 71.44 116 ASP A CA 1
ATOM 934 C C . ASP A 1 116 ? 22.062 8.400 -23.870 1.00 71.44 116 ASP A C 1
ATOM 936 O O . ASP A 1 116 ? 22.983 8.505 -23.054 1.00 71.44 116 ASP A O 1
ATOM 940 N N . ALA A 1 117 ? 20.971 9.167 -23.802 1.00 66.94 117 ALA A N 1
ATOM 941 C CA . ALA A 1 117 ? 20.661 10.061 -22.707 1.00 66.94 117 ALA A CA 1
ATOM 942 C C . ALA A 1 117 ? 20.186 9.333 -21.438 1.00 66.94 117 ALA A C 1
ATOM 944 O O . ALA A 1 117 ? 19.984 10.009 -20.440 1.00 66.94 117 ALA A O 1
ATOM 945 N N . ILE A 1 118 ? 19.995 8.013 -21.420 1.00 69.31 118 ILE A N 1
ATOM 946 C CA . ILE A 1 118 ? 19.562 7.270 -20.224 1.00 69.31 118 ILE A CA 1
ATOM 947 C C . ILE A 1 118 ? 20.787 6.742 -19.458 1.00 69.31 118 ILE A C 1
ATOM 949 O O . ILE A 1 118 ? 21.516 5.889 -19.956 1.00 69.31 118 ILE A O 1
ATOM 953 N N . ALA A 1 119 ? 21.019 7.231 -18.233 1.00 66.12 119 ALA A N 1
ATOM 954 C CA . ALA A 1 119 ? 22.158 6.813 -17.402 1.00 66.12 119 ALA A CA 1
ATOM 955 C C . ALA A 1 119 ? 21.871 5.615 -16.478 1.00 66.12 119 ALA A C 1
ATOM 957 O O . ALA A 1 119 ? 22.795 4.903 -16.093 1.00 66.12 119 ALA A O 1
ATOM 958 N N . ASP A 1 120 ? 20.612 5.439 -16.087 1.00 63.88 120 ASP A N 1
ATOM 959 C CA . ASP A 1 120 ? 20.128 4.396 -15.179 1.00 63.88 120 ASP A CA 1
ATOM 960 C C . ASP A 1 120 ? 18.660 4.107 -15.519 1.00 63.88 120 ASP A C 1
ATOM 962 O O . ASP A 1 120 ? 18.014 4.957 -16.127 1.00 63.88 120 ASP A O 1
ATOM 966 N N . VAL A 1 121 ? 18.129 2.935 -15.175 1.00 63.34 121 VAL A N 1
ATOM 967 C CA . VAL A 1 121 ? 16.726 2.572 -15.422 1.00 63.34 121 VAL A CA 1
ATOM 968 C C . VAL A 1 121 ? 16.164 1.850 -14.212 1.00 63.34 121 VAL A C 1
ATOM 970 O O . VAL A 1 121 ? 16.512 0.704 -13.939 1.00 63.34 121 VAL A O 1
ATOM 973 N N . VAL A 1 122 ? 15.188 2.479 -13.564 1.00 63.09 122 VAL A N 1
ATOM 974 C CA . VAL A 1 122 ? 14.216 1.757 -12.744 1.00 63.09 122 VAL A CA 1
ATOM 975 C C . VAL A 1 122 ? 13.004 1.488 -13.610 1.00 63.09 122 VAL A C 1
ATOM 977 O O . VAL A 1 122 ? 12.430 2.427 -14.166 1.00 63.09 122 VAL A O 1
ATOM 980 N N . ALA A 1 123 ? 12.613 0.220 -13.721 1.00 62.75 123 ALA A N 1
ATOM 981 C CA . ALA A 1 123 ? 11.386 -0.127 -14.403 1.00 62.75 123 ALA A CA 1
ATOM 982 C C . ALA A 1 123 ? 10.622 -1.257 -13.725 1.00 62.75 123 ALA A C 1
ATOM 984 O O . ALA A 1 123 ? 11.172 -2.280 -13.331 1.00 62.75 123 ALA A O 1
ATOM 985 N N . CYS A 1 124 ? 9.319 -1.043 -13.598 1.00 60.91 124 CYS A N 1
ATOM 986 C CA . CYS A 1 124 ? 8.356 -2.016 -13.110 1.00 60.91 124 CYS A CA 1
ATOM 987 C C . CYS A 1 124 ? 7.209 -2.069 -14.104 1.00 60.91 124 CYS A C 1
ATOM 989 O O . CYS A 1 124 ? 6.820 -1.033 -14.649 1.00 60.91 124 CYS A O 1
ATOM 991 N N . ALA A 1 125 ? 6.667 -3.263 -14.328 1.00 62.06 125 ALA A N 1
ATOM 992 C CA . ALA A 1 125 ? 5.371 -3.359 -14.976 1.00 62.06 125 ALA A CA 1
ATOM 993 C C . ALA A 1 125 ? 4.276 -3.283 -13.915 1.00 62.06 125 ALA A C 1
ATOM 995 O O . ALA A 1 125 ? 4.368 -3.920 -12.861 1.00 62.06 125 ALA A O 1
ATOM 996 N N . ILE A 1 126 ? 3.251 -2.505 -14.235 1.00 62.38 126 ILE A N 1
ATOM 997 C CA . ILE A 1 126 ? 2.000 -2.433 -13.500 1.00 62.38 126 ILE A CA 1
ATOM 998 C C . ILE A 1 126 ? 0.946 -3.163 -14.334 1.00 62.38 126 ILE A C 1
ATOM 1000 O O . ILE A 1 126 ? 0.603 -2.738 -15.444 1.00 62.38 126 ILE A O 1
ATOM 1004 N N . GLU A 1 127 ? 0.449 -4.285 -13.812 1.00 62.81 127 GLU A N 1
ATOM 1005 C CA . GLU A 1 127 ? -0.744 -4.930 -14.366 1.00 62.81 127 GLU A CA 1
ATOM 1006 C C . GLU A 1 127 ? -1.986 -4.366 -13.678 1.00 62.81 127 GLU A C 1
ATOM 1008 O O . GLU A 1 127 ? -2.098 -4.417 -12.450 1.00 62.81 127 GLU A O 1
ATOM 1013 N N . ASP A 1 128 ? -2.922 -3.875 -14.491 1.00 54.59 128 ASP A N 1
ATOM 1014 C CA . ASP A 1 128 ? -4.268 -3.512 -14.063 1.00 54.59 128 ASP A CA 1
ATOM 1015 C C . ASP A 1 128 ? -5.266 -4.492 -14.693 1.00 54.59 128 ASP A C 1
ATOM 1017 O O . ASP A 1 128 ? -5.317 -4.658 -15.916 1.00 54.59 128 ASP A O 1
ATOM 1021 N N . HIS A 1 129 ? -6.016 -5.207 -13.853 1.00 56.78 129 HIS A N 1
ATOM 1022 C CA . HIS A 1 129 ? -7.048 -6.165 -14.270 1.00 56.78 129 HIS A CA 1
ATOM 1023 C C . HIS A 1 129 ? -6.626 -7.171 -15.367 1.00 56.78 129 HIS A C 1
ATOM 1025 O O . HIS A 1 129 ? -7.398 -7.492 -16.274 1.00 56.78 129 HIS A O 1
ATOM 1031 N N . GLY A 1 130 ? -5.393 -7.687 -15.304 1.00 49.72 130 GLY A N 1
ATOM 1032 C CA . GLY A 1 130 ? -4.885 -8.684 -16.258 1.00 49.72 130 GLY A CA 1
ATOM 1033 C C . GLY A 1 130 ? -4.483 -8.120 -17.627 1.00 49.72 130 GLY A C 1
ATOM 1034 O O . GLY A 1 130 ? -4.170 -8.892 -18.533 1.00 49.72 130 GLY A O 1
ATOM 1035 N N . SER A 1 131 ? -4.465 -6.793 -17.785 1.00 50.28 131 SER A N 1
ATOM 1036 C CA . SER A 1 131 ? -3.835 -6.116 -18.918 1.00 50.28 131 SER A CA 1
ATOM 1037 C C . SER A 1 131 ? -2.541 -5.435 -18.449 1.00 50.28 131 SER A C 1
ATOM 1039 O O . SER A 1 131 ? -2.596 -4.601 -17.545 1.00 50.28 131 SER A O 1
ATOM 1041 N N . PRO A 1 132 ? -1.371 -5.740 -19.036 1.00 51.75 132 PRO A N 1
ATOM 1042 C CA . PRO A 1 132 ? -0.152 -4.983 -18.766 1.00 51.75 132 PRO A CA 1
ATOM 1043 C C . PRO A 1 132 ? -0.306 -3.591 -19.385 1.00 51.75 132 PRO A C 1
ATOM 1045 O O . PRO A 1 132 ? -0.240 -3.438 -20.608 1.00 51.75 132 PRO A O 1
ATOM 1048 N N . GLN A 1 133 ? -0.600 -2.589 -18.557 1.00 55.28 133 GLN A N 1
ATOM 1049 C CA . GLN A 1 133 ? -0.906 -1.247 -19.057 1.00 55.28 133 GLN A CA 1
ATOM 1050 C C . GLN A 1 133 ? 0.319 -0.336 -19.064 1.00 55.28 133 GLN A C 1
ATOM 1052 O O . GLN A 1 133 ? 0.386 0.537 -19.926 1.00 55.28 133 GLN A O 1
ATOM 1057 N N . THR A 1 134 ? 1.299 -0.537 -18.176 1.00 52.84 134 THR A N 1
ATOM 1058 C CA . THR A 1 134 ? 2.326 0.494 -17.999 1.00 52.84 134 THR A CA 1
ATOM 1059 C C . THR A 1 134 ? 3.638 -0.101 -17.498 1.00 52.84 134 THR A C 1
ATOM 1061 O O . THR A 1 134 ? 3.708 -0.605 -16.377 1.00 52.84 134 THR A O 1
ATOM 1064 N N . TYR A 1 135 ? 4.688 -0.029 -18.314 1.00 52.88 135 TYR A N 1
ATOM 1065 C CA . TYR A 1 135 ? 6.050 0.050 -17.788 1.00 52.88 135 TYR A CA 1
ATOM 1066 C C . TYR A 1 135 ? 6.284 1.494 -17.398 1.00 52.88 135 TYR A C 1
ATOM 1068 O O . TYR A 1 135 ? 5.771 2.372 -18.071 1.00 52.88 135 TYR A O 1
ATOM 1076 N N . VAL A 1 136 ? 7.040 1.786 -16.351 1.00 55.16 136 VAL A N 1
ATOM 1077 C CA . VAL A 1 136 ? 7.597 3.134 -16.251 1.00 55.16 136 VAL A CA 1
ATOM 1078 C C . VAL A 1 136 ? 9.080 3.042 -16.077 1.00 55.16 136 VAL A C 1
ATOM 1080 O O . VAL A 1 136 ? 9.552 2.426 -15.136 1.00 55.16 136 VAL A O 1
ATOM 1083 N N . VAL A 1 137 ? 9.778 3.627 -17.039 1.00 56.34 137 VAL A N 1
ATOM 1084 C CA . VAL A 1 137 ? 11.226 3.637 -17.138 1.00 56.34 137 VAL A CA 1
ATOM 1085 C C . VAL A 1 137 ? 11.702 5.001 -16.710 1.00 56.34 137 VAL A C 1
ATOM 1087 O O . VAL A 1 137 ? 11.635 5.935 -17.493 1.00 56.34 137 VAL A O 1
ATOM 1090 N N . LEU A 1 138 ? 12.219 5.123 -15.501 1.00 58.62 138 LEU A N 1
ATOM 1091 C CA . LEU A 1 138 ? 12.776 6.391 -15.054 1.00 58.62 138 LEU A CA 1
ATOM 1092 C C . LEU A 1 138 ? 14.269 6.347 -15.298 1.00 58.62 138 LEU A C 1
ATOM 1094 O O . LEU A 1 138 ? 14.987 5.608 -14.626 1.00 58.62 138 LEU A O 1
ATOM 1098 N N . GLY A 1 139 ? 14.701 7.121 -16.289 1.00 58.38 139 GLY A N 1
ATOM 1099 C CA . GLY A 1 139 ? 16.108 7.309 -16.585 1.00 58.38 139 GLY A CA 1
ATOM 1100 C C . GLY A 1 139 ? 16.562 8.724 -16.316 1.00 58.38 139 GLY A C 1
ATOM 1101 O O . GLY A 1 139 ? 15.934 9.670 -16.781 1.00 58.38 139 GLY A O 1
ATOM 1102 N N . ALA A 1 140 ? 17.648 8.865 -15.558 1.00 59.12 140 ALA A N 1
ATOM 1103 C CA . ALA A 1 140 ? 18.286 10.154 -15.345 1.00 59.12 140 ALA A CA 1
ATOM 1104 C C . ALA A 1 140 ? 19.166 10.502 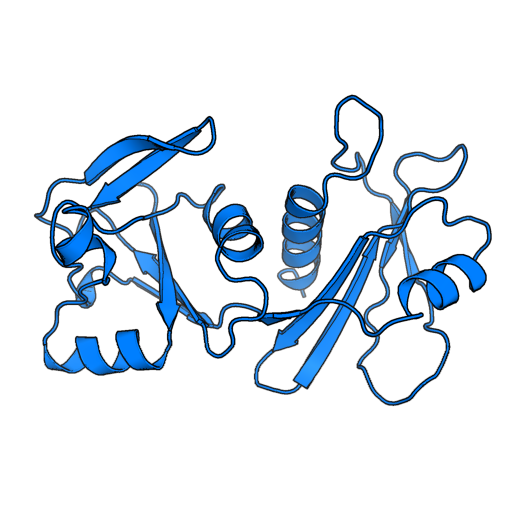-16.548 1.00 59.12 140 ALA A C 1
ATOM 1106 O O . ALA A 1 140 ? 19.934 9.663 -17.026 1.00 59.12 140 ALA A O 1
ATOM 1107 N N . ARG A 1 141 ? 19.099 11.758 -16.996 1.00 64.44 141 ARG A N 1
ATOM 1108 C CA . ARG A 1 141 ? 19.927 12.230 -18.101 1.00 64.44 141 ARG A CA 1
ATOM 1109 C C . ARG A 1 141 ? 21.315 12.688 -17.653 1.00 64.44 141 ARG A C 1
ATOM 1111 O O . ARG A 1 141 ? 21.402 13.558 -16.777 1.00 64.44 141 ARG A O 1
ATOM 1118 N N . PRO A 1 142 ? 22.412 12.206 -18.275 1.00 62.66 142 PRO A N 1
ATOM 1119 C CA . PRO A 1 142 ? 23.74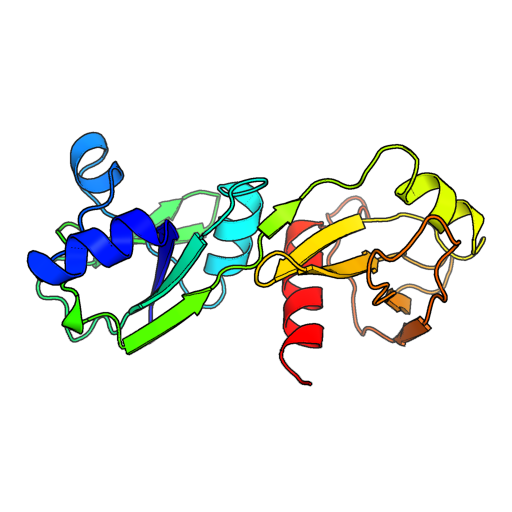8 12.723 -18.012 1.00 62.66 142 PRO A CA 1
ATOM 1120 C C . PRO A 1 142 ? 23.797 14.249 -18.170 1.00 62.66 142 PRO A C 1
ATOM 1122 O O . PRO A 1 142 ? 23.469 14.798 -19.221 1.00 62.66 142 PRO A O 1
ATOM 1125 N N . GLY A 1 143 ? 24.185 14.953 -17.104 1.00 65.56 143 GLY A N 1
ATOM 1126 C CA . GLY A 1 143 ? 24.307 16.415 -17.099 1.00 65.56 143 GLY A CA 1
ATOM 1127 C C . GLY A 1 143 ? 22.987 17.202 -17.096 1.00 65.56 143 GLY A C 1
ATOM 1128 O O . GLY A 1 143 ? 23.038 18.432 -17.105 1.00 65.56 143 GLY A O 1
ATOM 1129 N N . ARG A 1 144 ? 21.822 16.537 -17.055 1.00 62.06 144 ARG A N 1
ATOM 1130 C CA . ARG A 1 144 ? 20.496 17.165 -16.898 1.00 62.06 144 ARG A CA 1
ATOM 1131 C C . ARG A 1 144 ? 19.662 16.434 -15.835 1.00 62.06 144 ARG A C 1
ATOM 1133 O O . ARG A 1 144 ? 18.719 15.720 -16.173 1.00 62.06 144 ARG A O 1
ATOM 1140 N N . PRO A 1 145 ? 20.012 16.583 -14.547 1.00 56.69 145 PRO A N 1
ATOM 1141 C CA . PRO A 1 145 ? 19.190 16.051 -13.465 1.00 56.69 145 PRO A CA 1
ATOM 1142 C C . PRO A 1 145 ? 17.796 16.695 -13.513 1.00 56.69 145 PRO A C 1
ATOM 1144 O O . PRO A 1 145 ? 17.691 17.918 -13.578 1.00 56.69 145 PRO A O 1
ATOM 1147 N N . GLY A 1 146 ? 16.742 15.873 -13.499 1.00 53.31 146 GLY A N 1
ATOM 1148 C CA . GLY A 1 146 ? 15.350 16.338 -13.568 1.00 53.31 146 GLY A CA 1
ATOM 1149 C C . GLY A 1 146 ? 14.630 16.088 -14.898 1.00 53.31 146 GLY A C 1
ATOM 1150 O O . GLY A 1 146 ? 13.533 16.586 -15.092 1.00 53.31 146 GLY A O 1
ATOM 1151 N N . GLU A 1 147 ? 15.193 15.311 -15.818 1.00 56.84 147 GLU A N 1
ATOM 1152 C CA . GLU A 1 147 ? 14.447 14.757 -16.958 1.00 56.84 147 GLU A CA 1
ATOM 1153 C C . GLU A 1 147 ? 14.239 13.259 -16.722 1.00 56.84 147 GLU A C 1
ATOM 1155 O O . GLU A 1 147 ? 15.201 12.570 -16.382 1.00 56.84 147 GLU A O 1
ATOM 1160 N N . ILE A 1 148 ? 13.004 12.770 -16.886 1.00 58.47 148 ILE A N 1
ATOM 1161 C CA . ILE A 1 148 ? 12.702 11.333 -16.941 1.00 58.47 148 ILE A CA 1
ATOM 1162 C C . ILE A 1 148 ? 12.095 10.958 -18.275 1.00 58.47 148 ILE A C 1
ATOM 1164 O O . ILE A 1 148 ? 11.265 11.678 -18.829 1.00 58.47 148 ILE A O 1
ATOM 1168 N N . ALA A 1 149 ? 12.482 9.786 -18.745 1.00 58.50 149 ALA A N 1
ATOM 1169 C CA . ALA A 1 149 ? 11.681 9.014 -19.665 1.00 58.50 149 ALA A CA 1
ATOM 1170 C C . ALA A 1 149 ? 10.390 8.571 -18.949 1.00 58.50 149 ALA A C 1
ATOM 1172 O O . ALA A 1 149 ? 10.399 8.250 -17.764 1.00 58.50 149 ALA A O 1
ATOM 1173 N N . LEU A 1 150 ? 9.257 8.583 -19.637 1.00 55.00 150 LEU A N 1
ATOM 1174 C CA . LEU A 1 150 ? 8.046 7.911 -19.189 1.00 55.00 150 LEU A CA 1
ATOM 1175 C C . LEU A 1 150 ? 7.423 7.274 -20.419 1.00 55.00 150 LEU A C 1
ATOM 1177 O O . LEU A 1 150 ? 6.825 7.943 -21.257 1.00 55.00 150 LEU A O 1
ATOM 1181 N N . ASP A 1 151 ? 7.618 5.971 -20.545 1.00 57.47 151 ASP A N 1
ATOM 1182 C CA . ASP A 1 151 ? 7.048 5.201 -21.635 1.00 57.47 151 ASP A CA 1
ATOM 1183 C C . ASP A 1 151 ? 5.844 4.414 -21.133 1.00 57.47 151 ASP A C 1
ATOM 1185 O O . ASP A 1 151 ? 6.002 3.424 -20.436 1.00 57.47 151 ASP A O 1
ATOM 1189 N N . ARG A 1 152 ? 4.637 4.814 -21.532 1.00 55.59 152 ARG A N 1
ATOM 1190 C CA . ARG A 1 152 ? 3.426 4.023 -21.292 1.00 55.59 152 ARG A CA 1
ATOM 1191 C C . ARG A 1 152 ? 3.232 3.007 -22.418 1.00 55.59 152 ARG A C 1
ATOM 1193 O O . ARG A 1 152 ? 2.249 3.065 -23.159 1.00 55.59 152 ARG A O 1
ATOM 1200 N N . ALA A 1 153 ? 4.160 2.068 -22.570 1.00 48.16 153 ALA A N 1
ATOM 1201 C CA . ALA A 1 153 ? 3.971 0.985 -23.519 1.00 48.16 153 ALA A CA 1
ATOM 1202 C C . ALA A 1 153 ? 2.940 -0.008 -22.968 1.00 48.16 153 ALA A C 1
ATOM 1204 O O . ALA A 1 153 ? 3.188 -0.719 -21.991 1.00 48.16 153 ALA A O 1
ATOM 1205 N N . ARG A 1 154 ? 1.799 -0.133 -23.658 1.00 46.47 154 ARG A N 1
ATOM 1206 C CA . ARG A 1 154 ? 1.013 -1.371 -23.593 1.00 46.47 154 ARG A CA 1
ATOM 1207 C C . ARG A 1 154 ? 1.938 -2.487 -24.045 1.00 46.47 154 ARG A C 1
ATOM 1209 O O . ARG A 1 154 ? 2.494 -2.387 -25.138 1.00 46.47 154 ARG A O 1
ATOM 1216 N N . ALA A 1 155 ? 2.103 -3.535 -23.242 1.00 42.19 155 ALA A N 1
ATOM 1217 C CA . ALA A 1 155 ? 2.941 -4.676 -23.602 1.00 42.19 155 ALA A CA 1
ATOM 1218 C C . ALA A 1 155 ? 2.293 -5.482 -24.748 1.00 42.19 155 ALA A C 1
ATOM 1220 O O . ALA A 1 155 ? 1.803 -6.592 -24.570 1.00 42.19 155 ALA A O 1
ATOM 1221 N N . ALA A 1 156 ? 2.248 -4.909 -25.946 1.00 37.97 156 ALA A N 1
ATOM 1222 C CA . ALA A 1 156 ? 1.750 -5.520 -27.161 1.00 37.97 156 ALA A CA 1
ATOM 1223 C C . ALA A 1 156 ? 2.917 -5.637 -28.148 1.00 37.97 156 ALA A C 1
ATOM 1225 O O . ALA A 1 156 ? 3.006 -4.907 -29.127 1.00 37.97 156 ALA A O 1
ATOM 1226 N N . GLY A 1 157 ? 3.808 -6.592 -27.861 1.00 40.94 157 GLY A N 1
ATOM 1227 C CA . GLY A 1 157 ? 4.790 -7.126 -28.805 1.00 40.94 157 GLY A CA 1
ATOM 1228 C C . GLY A 1 157 ? 6.098 -6.343 -28.912 1.00 40.94 157 GLY A C 1
ATOM 1229 O O . GLY A 1 157 ? 6.118 -5.303 -29.541 1.00 40.94 157 GLY A O 1
ATOM 1230 N N . ALA A 1 158 ? 7.171 -6.912 -28.344 1.00 41.00 158 ALA A N 1
ATOM 1231 C CA . ALA A 1 158 ? 8.601 -6.901 -28.729 1.00 41.00 158 ALA A CA 1
ATOM 1232 C C . ALA A 1 158 ? 9.274 -5.684 -29.430 1.00 41.00 158 ALA A C 1
ATOM 1234 O O . ALA A 1 158 ? 10.425 -5.810 -29.846 1.00 41.00 158 ALA A O 1
ATOM 1235 N N . GLY A 1 159 ? 8.623 -4.535 -29.578 1.00 45.75 159 GLY A N 1
ATOM 1236 C CA . GLY A 1 159 ? 9.169 -3.316 -30.161 1.00 45.75 159 GLY A CA 1
ATOM 1237 C C . GLY A 1 159 ? 9.902 -2.476 -29.122 1.00 45.75 159 GLY A C 1
ATOM 1238 O O . GLY A 1 159 ? 9.609 -2.551 -27.928 1.00 45.75 159 GLY A O 1
ATOM 1239 N N . VAL A 1 160 ? 10.875 -1.690 -29.585 1.00 46.12 160 VAL A N 1
ATOM 1240 C CA . VAL A 1 160 ? 11.494 -0.637 -28.773 1.00 46.12 160 VAL A CA 1
ATOM 1241 C C . VAL A 1 160 ? 10.423 0.431 -28.507 1.00 46.12 160 VAL A C 1
ATOM 1243 O O . VAL A 1 160 ? 9.757 0.834 -29.463 1.00 46.12 160 VAL A O 1
ATOM 1246 N N . PRO A 1 161 ? 10.209 0.843 -27.251 1.00 54.22 161 PRO A N 1
ATOM 1247 C CA . PRO A 1 161 ? 9.166 1.804 -26.920 1.00 54.22 161 PRO A CA 1
ATOM 1248 C C . PRO A 1 161 ? 9.421 3.222 -27.445 1.00 54.22 161 PRO A C 1
ATOM 1250 O O . PRO A 1 161 ? 10.566 3.608 -27.677 1.00 54.22 161 PRO A O 1
ATOM 1253 N N . ASP A 1 162 ? 8.345 4.001 -27.598 1.00 53.34 162 ASP A N 1
ATOM 1254 C CA . ASP A 1 162 ? 8.405 5.434 -27.909 1.00 53.34 162 ASP A CA 1
ATOM 1255 C C . ASP A 1 162 ? 8.539 6.217 -26.594 1.00 53.34 162 ASP A C 1
ATOM 1257 O O . ASP A 1 162 ? 7.583 6.373 -25.834 1.00 53.34 162 ASP A O 1
ATOM 1261 N N . VAL A 1 163 ? 9.765 6.629 -26.275 1.00 57.59 163 VAL A N 1
ATOM 1262 C CA . VAL A 1 163 ? 10.093 7.232 -24.981 1.00 57.59 163 VAL A CA 1
ATOM 1263 C C . VAL A 1 163 ? 9.745 8.723 -24.985 1.00 57.59 163 VAL A C 1
ATOM 1265 O O . VAL A 1 163 ? 10.435 9.541 -25.593 1.00 57.59 163 VAL A O 1
ATOM 1268 N N . GLY A 1 164 ? 8.686 9.096 -24.262 1.00 58.72 164 GLY A N 1
ATOM 1269 C CA . GLY A 1 164 ? 8.366 10.493 -23.973 1.00 58.72 164 GLY A CA 1
ATOM 1270 C C . GLY A 1 164 ? 9.213 11.031 -22.818 1.00 58.72 164 GLY A C 1
ATOM 1271 O O . GLY A 1 164 ? 9.286 10.404 -21.765 1.00 58.72 164 GLY A O 1
ATOM 1272 N N . TRP A 1 165 ? 9.836 12.200 -22.987 1.00 61.78 165 TRP A N 1
ATOM 1273 C CA . TRP A 1 165 ? 10.601 12.862 -21.923 1.00 61.78 165 TRP A CA 1
ATOM 1274 C C . TRP A 1 165 ? 9.744 13.886 -21.171 1.00 61.78 165 TRP A C 1
ATOM 1276 O O . TRP A 1 165 ? 9.122 14.757 -21.783 1.00 61.78 165 TRP A O 1
ATOM 1286 N N . MET A 1 166 ? 9.760 13.826 -19.841 1.00 59.25 166 MET A N 1
ATOM 1287 C CA . MET A 1 166 ? 9.076 14.765 -18.956 1.00 59.25 166 MET A CA 1
ATOM 1288 C C . MET A 1 166 ? 10.060 15.436 -17.990 1.00 59.25 166 MET A C 1
ATOM 1290 O O . MET A 1 166 ? 10.973 14.802 -17.464 1.00 59.25 166 MET A O 1
ATOM 1294 N N . GLN A 1 167 ? 9.856 16.733 -17.743 1.00 61.19 167 GLN A N 1
ATOM 1295 C CA . GLN A 1 167 ? 10.586 17.477 -16.714 1.00 61.19 167 GLN A CA 1
ATOM 1296 C C . GLN A 1 167 ? 10.025 17.154 -15.329 1.00 61.19 167 GLN A C 1
ATOM 1298 O O . GLN A 1 167 ? 8.826 17.284 -15.089 1.00 61.19 167 GLN A O 1
ATOM 1303 N N . VAL A 1 168 ? 10.907 16.814 -14.401 1.00 59.72 168 VAL A N 1
ATOM 1304 C CA . VAL A 1 168 ? 10.613 16.532 -13.000 1.00 59.72 168 VAL A CA 1
ATOM 1305 C C . VAL A 1 168 ? 11.529 17.369 -12.127 1.00 59.72 168 VAL A C 1
ATOM 1307 O O . VAL A 1 168 ? 12.727 17.480 -12.360 1.00 59.72 168 VAL A O 1
ATOM 1310 N N . HIS A 1 169 ? 10.960 18.022 -11.120 1.00 49.34 169 HIS A N 1
ATOM 1311 C CA . HIS A 1 169 ? 11.701 19.012 -10.334 1.00 49.34 169 HIS A CA 1
ATOM 1312 C C . HIS A 1 169 ? 12.802 18.384 -9.461 1.00 49.34 169 HIS A C 1
ATOM 1314 O O . HIS A 1 169 ? 13.763 19.065 -9.110 1.00 49.34 169 HIS A O 1
ATOM 1320 N N . SER A 1 170 ? 12.687 17.092 -9.144 1.00 57.62 170 SER A N 1
ATOM 1321 C CA . SER A 1 170 ? 13.702 16.308 -8.437 1.00 57.62 170 SER A CA 1
ATOM 1322 C C . SER A 1 170 ? 13.395 14.817 -8.554 1.00 57.62 170 SER A C 1
ATOM 1324 O O . SER A 1 170 ? 12.252 14.420 -8.326 1.00 57.62 170 SER A O 1
ATOM 1326 N N . LEU A 1 171 ? 14.404 13.998 -8.856 1.00 61.50 171 LEU A N 1
ATOM 1327 C CA . LEU A 1 171 ? 14.280 12.544 -8.775 1.00 61.50 171 LEU A CA 1
ATOM 1328 C C . LEU A 1 171 ? 14.604 12.067 -7.359 1.00 61.50 171 LEU A C 1
ATOM 1330 O O . LEU A 1 171 ? 15.619 12.502 -6.811 1.00 61.50 171 LEU A O 1
ATOM 1334 N N . PRO A 1 172 ? 13.792 11.173 -6.771 1.00 64.81 172 PRO A N 1
ATOM 1335 C CA . PRO A 1 172 ? 14.177 10.485 -5.554 1.00 64.81 172 PRO A CA 1
ATOM 1336 C C . PRO A 1 172 ? 15.466 9.694 -5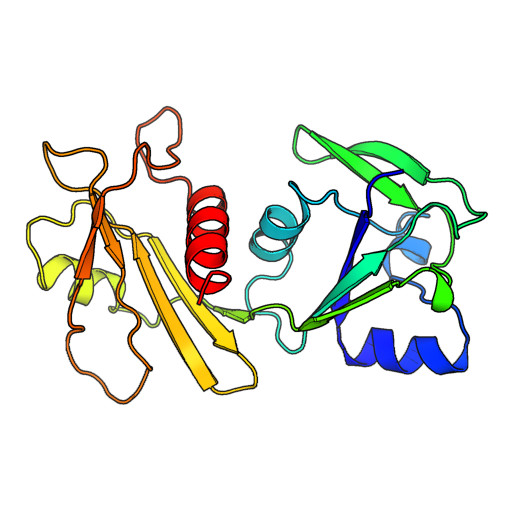.777 1.00 64.81 172 PRO A C 1
ATOM 1338 O O . PRO A 1 172 ? 15.548 8.855 -6.675 1.00 64.81 172 PRO A O 1
ATOM 1341 N N . GLN A 1 173 ? 16.481 10.001 -4.979 1.00 65.75 173 GLN A N 1
ATOM 1342 C CA . GLN A 1 173 ? 17.793 9.374 -5.042 1.00 65.75 173 GLN A CA 1
ATOM 1343 C C . GLN A 1 173 ? 18.266 9.034 -3.634 1.00 65.75 173 GLN A C 1
ATOM 1345 O O . GLN A 1 173 ? 17.994 9.761 -2.674 1.00 65.75 173 GLN A O 1
ATOM 1350 N N . HIS A 1 174 ? 19.017 7.948 -3.523 1.00 68.06 174 HIS A N 1
ATOM 1351 C CA . HIS A 1 174 ? 19.820 7.657 -2.350 1.00 68.06 174 HIS A CA 1
ATOM 1352 C C . HIS A 1 174 ? 20.996 8.642 -2.245 1.00 68.06 174 HIS A C 1
ATOM 1354 O O . HIS A 1 174 ? 21.332 9.369 -3.181 1.00 68.06 174 HIS A O 1
ATOM 1360 N N . ALA A 1 175 ? 21.647 8.681 -1.079 1.00 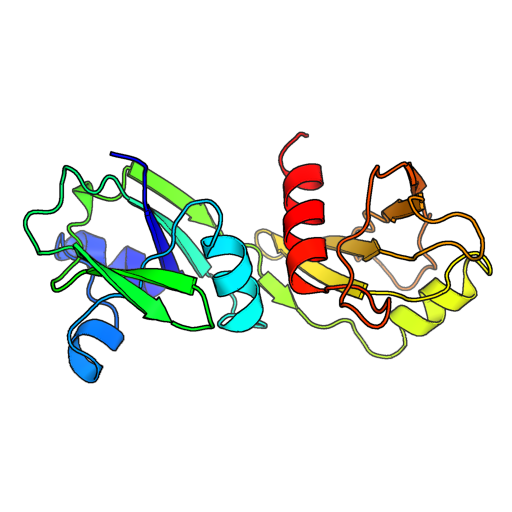65.06 175 ALA A N 1
ATOM 1361 C CA . ALA A 1 175 ? 22.753 9.608 -0.815 1.00 65.06 175 ALA A CA 1
ATOM 1362 C C . ALA A 1 175 ? 23.978 9.398 -1.730 1.00 65.06 175 ALA A C 1
ATOM 1364 O O . ALA A 1 175 ? 24.822 10.286 -1.838 1.00 65.06 175 ALA A O 1
ATOM 1365 N N . ASP A 1 176 ? 24.079 8.235 -2.376 1.00 66.75 176 ASP A N 1
ATOM 1366 C CA . ASP A 1 176 ? 25.109 7.897 -3.362 1.00 66.75 176 ASP A CA 1
ATOM 1367 C C . ASP A 1 176 ? 24.746 8.318 -4.800 1.00 66.75 176 ASP A C 1
ATOM 1369 O O . ASP A 1 176 ? 25.540 8.113 -5.718 1.00 66.75 176 ASP A O 1
ATOM 1373 N N . GLY A 1 177 ? 23.576 8.936 -4.996 1.00 61.91 177 GLY A N 1
ATOM 1374 C CA . GLY A 1 177 ? 23.081 9.396 -6.292 1.00 61.91 177 GLY A CA 1
ATOM 1375 C C . GLY A 1 177 ? 22.374 8.320 -7.119 1.00 61.91 177 GLY A C 1
ATOM 1376 O O . GLY A 1 177 ? 21.916 8.631 -8.219 1.00 61.91 177 GLY A O 1
ATOM 1377 N N . THR A 1 178 ? 22.259 7.086 -6.613 1.00 64.31 178 THR A N 1
ATOM 1378 C CA . THR A 1 178 ? 21.433 6.049 -7.246 1.00 64.31 178 THR A CA 1
ATOM 1379 C C . THR A 1 178 ? 19.952 6.361 -7.070 1.00 64.31 178 THR A C 1
ATOM 1381 O O . THR A 1 178 ? 19.543 7.014 -6.110 1.00 64.31 178 THR A O 1
ATOM 1384 N N . LEU A 1 179 ? 19.139 5.936 -8.029 1.00 66.31 179 LEU A N 1
ATOM 1385 C CA . LEU A 1 179 ? 17.699 6.154 -8.030 1.00 66.31 179 LEU A CA 1
ATOM 1386 C C . LEU A 1 179 ? 17.008 5.378 -6.890 1.00 66.31 179 LEU A C 1
ATOM 1388 O O . LEU A 1 179 ? 17.206 4.175 -6.748 1.00 66.31 179 LEU A O 1
ATOM 1392 N N . ASP A 1 180 ? 16.166 6.053 -6.097 1.00 70.56 180 ASP A N 1
ATOM 1393 C CA . ASP A 1 180 ? 15.333 5.388 -5.084 1.00 70.56 180 ASP A CA 1
ATOM 1394 C C . ASP A 1 180 ? 14.102 4.792 -5.769 1.00 70.56 180 ASP A C 1
ATOM 1396 O O . ASP A 1 180 ? 13.097 5.473 -5.992 1.00 70.56 180 ASP A O 1
ATOM 1400 N N . GLU A 1 181 ? 14.198 3.510 -6.120 1.00 65.44 181 GLU A N 1
ATOM 1401 C CA . GLU A 1 181 ? 13.160 2.754 -6.826 1.00 65.44 181 GLU A CA 1
ATOM 1402 C C . GLU A 1 181 ? 11.777 2.874 -6.168 1.00 65.44 181 GLU A C 1
ATOM 1404 O O . GLU A 1 181 ? 10.765 2.975 -6.863 1.00 65.44 181 GLU A O 1
ATOM 1409 N N . VAL A 1 182 ? 11.706 2.920 -4.834 1.00 64.75 182 VAL A N 1
ATOM 1410 C CA . VAL A 1 182 ? 10.418 2.944 -4.133 1.00 64.75 182 VAL A CA 1
ATOM 1411 C C . VAL A 1 182 ? 9.749 4.306 -4.252 1.00 64.75 182 VAL A C 1
ATOM 1413 O O . VAL A 1 182 ? 8.559 4.404 -4.558 1.00 64.75 182 VAL A O 1
ATOM 1416 N N . ALA A 1 183 ? 10.515 5.366 -4.012 1.00 66.88 183 ALA A N 1
ATOM 1417 C CA . ALA A 1 183 ? 10.012 6.728 -4.111 1.00 66.88 183 ALA A CA 1
ATOM 1418 C C . ALA A 1 183 ? 9.698 7.109 -5.567 1.00 66.88 183 ALA A C 1
ATOM 1420 O O . ALA A 1 183 ? 8.746 7.844 -5.839 1.00 66.88 183 ALA A O 1
ATOM 1421 N N . LEU A 1 184 ? 10.447 6.549 -6.511 1.00 66.69 184 LEU A N 1
ATOM 1422 C CA . LEU A 1 184 ? 10.192 6.652 -7.939 1.00 66.69 184 LEU A CA 1
ATOM 1423 C C . LEU A 1 184 ? 8.873 6.005 -8.361 1.00 66.69 184 LEU A C 1
ATOM 1425 O O . LEU A 1 184 ? 8.108 6.623 -9.095 1.00 66.69 184 LEU A O 1
ATOM 1429 N N . LEU A 1 185 ? 8.556 4.807 -7.872 1.00 64.94 185 LEU A N 1
ATOM 1430 C CA . LEU A 1 185 ? 7.275 4.163 -8.177 1.00 64.94 185 LEU A CA 1
ATOM 1431 C C . LEU A 1 185 ? 6.085 4.928 -7.601 1.00 64.94 185 LEU A C 1
ATOM 1433 O O . LEU A 1 185 ? 5.074 5.091 -8.282 1.00 64.94 185 LEU A O 1
ATOM 1437 N N . ALA A 1 186 ? 6.220 5.467 -6.387 1.00 65.56 186 ALA A N 1
ATOM 1438 C CA . ALA A 1 186 ? 5.195 6.331 -5.807 1.00 65.56 186 ALA A CA 1
ATOM 1439 C C . ALA A 1 186 ? 4.958 7.590 -6.661 1.00 65.56 186 ALA A C 1
ATOM 1441 O O . ALA A 1 186 ? 3.811 7.988 -6.880 1.00 65.56 186 ALA A O 1
ATOM 1442 N N . TYR A 1 187 ? 6.037 8.188 -7.174 1.00 65.69 187 TYR A N 1
ATOM 1443 C CA . TYR A 1 187 ? 5.971 9.318 -8.095 1.00 65.69 187 TYR A CA 1
ATOM 1444 C C . TYR A 1 187 ? 5.278 8.932 -9.409 1.00 65.69 187 TYR A C 1
ATOM 1446 O O . TYR A 1 187 ? 4.361 9.612 -9.858 1.00 65.69 187 TYR A O 1
ATOM 1454 N N . VAL A 1 188 ? 5.632 7.790 -9.983 1.00 62.12 188 VAL A N 1
ATOM 1455 C CA . VAL A 1 188 ? 5.023 7.273 -11.209 1.00 62.12 188 VAL A CA 1
ATOM 1456 C C . VAL A 1 188 ? 3.528 7.027 -11.077 1.00 62.12 188 VAL A C 1
ATOM 1458 O O . VAL A 1 188 ? 2.765 7.456 -11.937 1.00 62.12 188 VAL A O 1
ATOM 1461 N N . GLU A 1 189 ? 3.091 6.351 -10.018 1.00 58.56 189 GLU A N 1
ATOM 1462 C CA . GLU A 1 189 ? 1.667 6.098 -9.813 1.00 58.56 189 GLU A CA 1
ATOM 1463 C C . GLU A 1 189 ? 0.882 7.402 -9.664 1.00 58.56 189 GLU A C 1
ATOM 1465 O O . GLU A 1 189 ? -0.235 7.484 -10.171 1.00 58.56 189 GLU A O 1
ATOM 1470 N N . SER A 1 190 ? 1.458 8.436 -9.033 1.00 62.06 190 SER A N 1
ATOM 1471 C CA . SER A 1 190 ? 0.804 9.751 -8.977 1.00 62.06 190 SER A CA 1
ATOM 1472 C C . SER A 1 190 ? 0.588 10.360 -10.363 1.00 62.06 190 SER A C 1
ATOM 1474 O O . SER A 1 190 ? -0.457 10.947 -10.604 1.00 62.06 190 SER A O 1
ATOM 1476 N N . LEU A 1 191 ? 1.506 10.131 -11.306 1.00 56.69 191 LEU A N 1
ATOM 1477 C CA . LEU A 1 191 ? 1.365 10.594 -12.689 1.00 56.69 191 LEU A CA 1
ATOM 1478 C C . LEU A 1 191 ? 0.353 9.777 -13.501 1.00 56.69 191 LEU A C 1
ATOM 1480 O O . LEU A 1 191 ? -0.106 10.241 -14.539 1.00 56.69 191 LEU A O 1
ATOM 1484 N N . VAL A 1 192 ? 0.058 8.540 -13.092 1.00 51.50 192 VAL A N 1
ATOM 1485 C CA . VAL A 1 192 ? -0.933 7.667 -13.748 1.00 51.50 192 VAL A CA 1
ATOM 1486 C C . VAL A 1 192 ? -2.344 7.909 -13.196 1.00 51.50 192 VAL A C 1
ATOM 1488 O O . VAL A 1 192 ? -3.312 7.676 -13.907 1.00 51.50 192 VAL A O 1
ATOM 1491 N N . GLN A 1 193 ? -2.475 8.383 -11.952 1.00 50.53 193 GLN A N 1
ATOM 1492 C CA . GLN A 1 193 ? -3.767 8.664 -11.304 1.00 50.53 193 GLN A CA 1
ATOM 1493 C C . GLN A 1 193 ? -4.396 10.017 -11.694 1.00 50.53 193 GLN A C 1
ATOM 1495 O O . GLN A 1 193 ? -5.554 10.243 -11.346 1.00 50.53 193 GLN A O 1
ATOM 1500 N N . ASP A 1 194 ? -3.661 10.888 -12.395 1.00 38.03 194 ASP A N 1
ATOM 1501 C CA . ASP A 1 194 ? -4.108 12.228 -12.820 1.00 38.03 194 ASP A CA 1
ATOM 1502 C C . ASP A 1 194 ? -4.708 12.280 -14.254 1.00 38.03 194 ASP A C 1
ATOM 1504 O O . ASP A 1 194 ? -5.041 13.368 -14.727 1.00 38.03 194 ASP A O 1
ATOM 1508 N N . ASP A 1 195 ? -4.888 11.133 -14.928 1.00 33.88 195 ASP A N 1
ATOM 1509 C CA . ASP A 1 195 ? -5.592 10.992 -16.227 1.00 33.88 195 ASP A CA 1
ATOM 1510 C C . ASP A 1 195 ? -6.973 10.322 -16.084 1.00 33.88 195 ASP A C 1
ATOM 1512 O O . ASP A 1 195 ? -7.899 10.700 -16.845 1.00 33.88 195 ASP A O 1
#

Radius of gyration: 18.88 Å; chains: 1; bounding box: 45×33×50 Å

Sequence (195 aa):
MKPLFHITTRIAWNLSQAAREYRAPSLDSEGFIHLSTEEQWRHTLHRRFRGVADLVILRIDPQRIDAEIKFEPADGEEFPHLYGPLPTDAVINLRDAPRIIELAPGVAERIMAADDAIADVVACAIEDHGSPQTYVVLGARPGRPGEIALDRARAAGAGVPDVGWMQVHSLPQHADGTLDEVALLAYVESLVQDD

Secondary structure (DSSP, 8-state):
---EEEEEEHHHHHHHHHHTEE--HHHHHTSSEE-B-TTTHHHHHHHH-TT--SEEEEEE-GGG--SEEEEEEETTEEEEEEESPEEGGGEEEEEEPPEEEPPPTTHHHHHHTT-TT----EEEEEEETTEEEEEEEE-PBTTBTTEEEE------SSPPP--EEEE-S---B-TTS-B-HHHHHHHHHHHHTT-